Protein AF-0000000078838348 (afdb_homodimer)

Organism: Phenylobacterium zucineum (strain HLK1) (NCBI:txid450851)

Sequence (212 aa):
MREEAEVLQEVRGLSRRKLRAWVQAGWVLPARGEQGAMYSDIDIARVHLIHHLQADLNIGTEALPVVLSLVDQVYGLRRELRRLARAVEAQPDRVKQAILRANDQGMREEAEVLQEVRGLSRRKLRAWVQAGWVLPARGEQGAMYSDIDIARVHLIHHLQADLNIGTEALPVVLSLVDQVYGLRRELRRLARAVEAQPDRVKQAILRANDQG

Solvent-accessible surface area (backbone atoms only — not comparable to full-atom values): 11684 Å² total; per-residue (Å²): 114,38,44,64,72,56,50,43,70,69,39,80,90,54,50,71,68,59,54,51,50,34,40,74,71,61,79,40,79,56,45,83,47,97,89,39,57,30,28,41,72,66,46,49,52,48,50,51,48,55,48,42,41,35,74,74,36,53,42,41,84,78,30,40,62,57,52,52,50,40,52,50,47,38,55,50,46,49,52,52,42,49,43,50,50,49,22,46,67,71,44,60,69,73,56,45,52,53,29,53,56,47,41,69,72,98,114,40,45,64,72,56,51,42,70,68,40,81,91,54,50,70,68,58,53,49,48,33,40,74,72,61,78,40,81,56,46,83,47,98,91,38,56,29,28,42,72,66,45,49,52,48,50,54,48,55,49,44,41,35,74,75,35,51,41,40,83,79,32,42,62,57,52,52,50,40,52,51,46,36,54,50,43,49,51,51,42,48,42,50,50,49,22,48,67,72,43,61,68,72,56,43,52,52,31,52,54,48,40,69,74,99

Radius of gyration: 22.36 Å; Cα contacts (8 Å, |Δi|>4): 206; chains: 2; bounding box: 54×68×34 Å

Nearest PDB structures (foldseek):
  4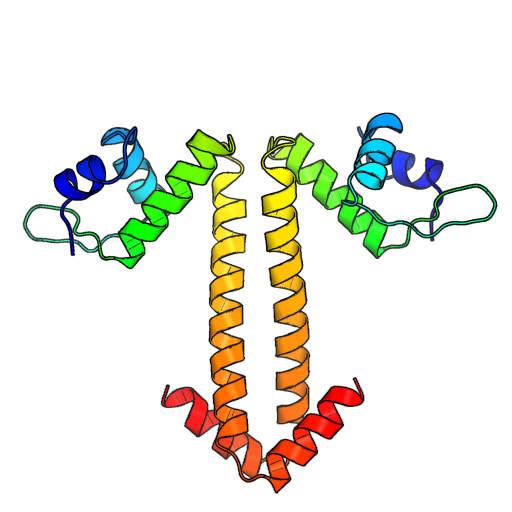r4e-assembly1_A  TM=8.976E-01  e=2.500E-02  Bacillus subtilis subsp. subtilis str. 168
  5d90-assembly2_C  TM=6.054E-01  e=4.535E-02  Haemophilus influenzae Rd KW20
  6jni-assembly3_E  TM=6.128E-01  e=3.719E-02  Pseudomonas putida
  6jni-assembly4_H  TM=6.125E-01  e=6.747E-02  Pseudomonas putida
  3gp4-assembly1_A  TM=5.349E-01  e=9.394E-02  Listeria monocytogenes serotype 4b str. F2365

Foldseek 3Di:
DDDPVVLPVVADPDDSVNVVVCCVVVQAPFDADPVGGHADPVSSVSVNVLCCCCVVVVDDPVCSVVVSVVVVVVVVVVVVVVVVVVVLVPDPPVSVVVVVVVVVVD/DDDPVVLPVVADPDDSVNVVVCCVVVQAPFDADPVGGHADPVSSVSVNVLCCCCVVVVDDPVCSVVVSVVVVVVVVVVVVVVVVVVVLVPDPPVSVVVVVVVVVVD

Structure (mmCIF, N/CA/C/O backbone):
data_AF-0000000078838348-model_v1
#
loop_
_entity.id
_entity.type
_entity.pdbx_description
1 polymer 'MerR family transcriptional regulator'
#
loop_
_atom_site.group_PDB
_atom_site.id
_atom_site.type_symbol
_atom_site.label_atom_id
_atom_site.label_alt_id
_atom_site.label_comp_id
_atom_site.label_asym_id
_atom_site.label_entity_id
_atom_site.label_seq_id
_atom_site.pdbx_PDB_ins_code
_atom_site.Cartn_x
_atom_site.Cartn_y
_atom_sit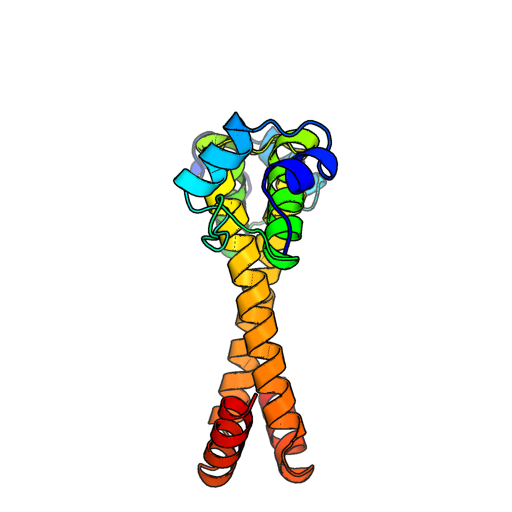e.Cartn_z
_atom_site.occupancy
_atom_site.B_iso_or_equiv
_atom_site.auth_seq_id
_atom_site.auth_comp_id
_atom_site.auth_asym_id
_atom_site.auth_atom_id
_atom_site.pdbx_PDB_model_num
ATOM 1 N N . MET A 1 1 ? -1.05 23.375 14.055 1 92.25 1 MET A N 1
ATOM 2 C CA . MET A 1 1 ? -0.087 23.531 12.969 1 92.25 1 MET A CA 1
ATOM 3 C C . MET A 1 1 ? 1.263 24 13.5 1 92.25 1 MET A C 1
ATOM 5 O O . MET A 1 1 ? 1.329 24.656 14.539 1 92.25 1 MET A O 1
ATOM 9 N N . ARG A 1 2 ? 2.352 23.562 12.906 1 94.31 2 ARG A N 1
ATOM 10 C CA . ARG A 1 2 ? 3.725 23.875 13.281 1 94.31 2 ARG A CA 1
ATOM 11 C C . ARG A 1 2 ? 4.469 24.562 12.141 1 94.31 2 ARG A C 1
ATOM 13 O O . ARG A 1 2 ? 4.18 24.328 10.969 1 94.31 2 ARG A O 1
ATOM 20 N N . GLU A 1 3 ? 5.414 25.469 12.531 1 95.06 3 GLU A N 1
ATOM 21 C CA . GLU A 1 3 ? 6.285 26.078 11.539 1 95.06 3 GLU A CA 1
ATOM 22 C C . GLU A 1 3 ? 7.457 25.172 11.18 1 95.06 3 GLU A C 1
ATOM 24 O O . GLU A 1 3 ? 7.711 24.188 11.875 1 95.06 3 GLU A O 1
ATOM 29 N N . GLU A 1 4 ? 8.141 25.594 10.086 1 95.06 4 GLU A N 1
ATOM 30 C CA . GLU A 1 4 ? 9.242 24.797 9.555 1 95.06 4 GLU A CA 1
ATOM 31 C C . GLU A 1 4 ? 10.281 24.516 10.641 1 95.06 4 GLU A C 1
ATOM 33 O O . GLU A 1 4 ? 10.742 23.375 10.773 1 95.06 4 GLU A O 1
ATOM 38 N N . ALA A 1 5 ? 10.688 25.531 11.477 1 94.44 5 ALA A N 1
ATOM 39 C CA . ALA A 1 5 ? 11.695 25.375 12.516 1 94.44 5 ALA A CA 1
ATOM 40 C C . ALA A 1 5 ? 11.25 24.359 13.57 1 94.44 5 ALA A C 1
ATOM 42 O O . ALA A 1 5 ? 12.062 23.594 14.078 1 94.44 5 ALA A O 1
ATOM 43 N N . GLU A 1 6 ? 10.039 24.359 13.875 1 95.31 6 GLU A N 1
ATOM 44 C CA . GLU A 1 6 ? 9.484 23.438 14.867 1 95.31 6 GLU A CA 1
ATOM 45 C C . GLU A 1 6 ? 9.5 22 14.359 1 95.31 6 GLU A C 1
ATOM 47 O O . GLU A 1 6 ? 9.789 21.062 15.117 1 95.31 6 GLU A O 1
ATOM 52 N N . VAL A 1 7 ? 9.18 21.812 13.062 1 96.19 7 VAL A N 1
ATOM 53 C CA . VAL A 1 7 ? 9.188 20.484 12.438 1 96.19 7 VAL A CA 1
ATOM 54 C C . VAL A 1 7 ? 10.594 19.906 12.5 1 96.19 7 VAL A C 1
ATOM 56 O O . VAL A 1 7 ? 10.773 18.734 12.867 1 96.19 7 VAL A O 1
ATOM 59 N N . LEU A 1 8 ? 11.617 20.734 12.188 1 96.19 8 LEU A N 1
ATOM 60 C CA . LEU A 1 8 ? 13.008 20.281 12.164 1 96.19 8 LEU A CA 1
ATOM 61 C C . LEU A 1 8 ? 13.477 19.891 13.562 1 96.19 8 LEU A C 1
ATOM 63 O O . LEU A 1 8 ? 14.312 19 13.711 1 96.19 8 LEU A O 1
ATOM 67 N N . GLN A 1 9 ? 12.93 20.578 14.609 1 95.31 9 GLN A N 1
ATOM 68 C CA . GLN A 1 9 ? 13.281 20.25 15.992 1 95.31 9 GLN A CA 1
ATOM 69 C C . GLN A 1 9 ? 12.695 18.906 16.406 1 95.31 9 GLN A C 1
ATOM 71 O O . GLN A 1 9 ? 13.289 18.203 17.219 1 95.31 9 GLN A O 1
ATOM 76 N N . GLU A 1 10 ? 11.648 18.578 15.789 1 94.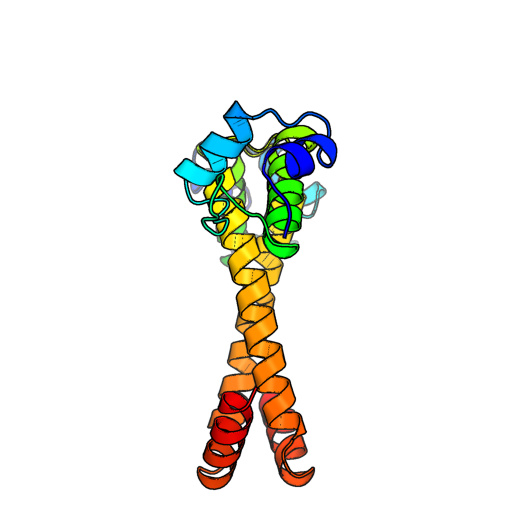81 10 GLU A N 1
ATOM 77 C CA . GLU A 1 10 ? 10.938 17.344 16.156 1 94.81 10 GLU A CA 1
ATOM 78 C C . GLU A 1 10 ? 11.531 16.141 15.453 1 94.81 10 GLU A C 1
ATOM 80 O O . GLU A 1 10 ? 11.523 15.031 16 1 94.81 10 GLU A O 1
ATOM 85 N N . VAL A 1 11 ? 11.977 16.297 14.234 1 94.94 11 VAL A N 1
ATOM 86 C CA . VAL A 1 11 ? 12.508 15.195 13.438 1 94.94 11 VAL A CA 1
ATOM 87 C C . VAL A 1 11 ? 14.031 15.258 13.406 1 94.94 11 VAL A C 1
ATOM 89 O O . VAL A 1 11 ? 14.609 15.969 12.578 1 94.94 11 VAL A O 1
ATOM 92 N N . ARG A 1 12 ? 14.578 14.492 14.227 1 92.06 12 ARG A N 1
ATOM 93 C CA . ARG A 1 12 ? 16.031 14.523 14.367 1 92.06 12 ARG A CA 1
ATOM 94 C C . ARG A 1 12 ? 16.703 14.016 13.094 1 92.06 12 ARG A C 1
ATOM 96 O O . ARG A 1 12 ? 16.328 12.977 12.562 1 92.06 12 ARG A O 1
ATOM 103 N N . GLY A 1 13 ? 17.688 14.836 12.648 1 94.44 13 GLY A N 1
ATOM 104 C CA . GLY A 1 13 ? 18.453 14.414 11.492 1 94.44 13 GLY A CA 1
ATOM 105 C C . GLY A 1 13 ? 17.891 14.938 10.18 1 94.44 13 GLY A C 1
ATOM 106 O O . GLY A 1 13 ? 18.484 14.734 9.117 1 94.44 13 GLY A O 1
ATOM 107 N N . LEU A 1 14 ? 16.828 15.578 10.273 1 96.56 14 LEU A N 1
ATOM 108 C CA . LEU A 1 14 ? 16.234 16.172 9.078 1 96.56 14 LEU A CA 1
ATOM 109 C C . LEU A 1 14 ? 16.75 17.594 8.859 1 96.56 14 LEU A C 1
ATOM 111 O O . LEU A 1 14 ? 16.719 18.406 9.773 1 96.56 14 LEU A O 1
ATOM 115 N N . SER A 1 15 ? 17.188 17.891 7.637 1 96.75 15 SER A N 1
ATOM 116 C CA . SER A 1 15 ? 17.672 19.219 7.316 1 96.75 15 SER A CA 1
ATOM 117 C C . SER A 1 15 ? 16.578 20.062 6.668 1 96.75 15 SER A C 1
ATOM 119 O O . SER A 1 15 ? 15.641 19.516 6.07 1 96.75 15 SER A O 1
ATOM 121 N N . ARG A 1 16 ? 16.734 21.328 6.754 1 96.75 16 ARG A N 1
ATOM 122 C CA . ARG A 1 16 ? 15.828 22.266 6.094 1 96.75 16 ARG A CA 1
ATOM 123 C C . ARG A 1 16 ? 15.805 22.031 4.586 1 96.75 16 ARG A C 1
ATOM 125 O O . ARG A 1 16 ? 14.742 22.047 3.967 1 96.75 16 ARG A O 1
ATOM 132 N N . ARG A 1 17 ? 16.953 21.844 4.043 1 97.19 17 ARG A N 1
ATOM 133 C CA . ARG A 1 17 ? 17.078 21.625 2.607 1 97.19 17 ARG A CA 1
ATOM 134 C C . ARG A 1 17 ? 16.266 20.406 2.18 1 97.19 17 ARG A C 1
ATOM 136 O O . ARG A 1 17 ? 15.539 20.453 1.188 1 97.19 17 ARG A O 1
ATOM 143 N N . LYS A 1 18 ? 16.406 19.359 2.898 1 96.62 18 LYS A N 1
ATOM 144 C CA . LYS A 1 18 ? 15.688 18.125 2.586 1 96.62 18 LYS A CA 1
ATOM 145 C C . LYS A 1 18 ? 14.18 18.312 2.711 1 96.62 18 LYS A C 1
ATOM 147 O O . LYS A 1 18 ? 13.422 17.859 1.853 1 96.62 18 LYS A O 1
ATOM 152 N N . LEU A 1 19 ? 13.742 18.969 3.783 1 97.31 19 LEU A N 1
ATOM 153 C CA . LEU A 1 19 ? 12.32 19.234 3.98 1 97.31 19 LEU A CA 1
ATOM 154 C C . LEU A 1 19 ? 11.758 20.047 2.822 1 97.31 19 LEU A C 1
ATOM 156 O O . LEU A 1 19 ? 10.695 19.719 2.287 1 97.31 19 LEU A O 1
ATOM 160 N N . ARG A 1 20 ? 12.461 21.047 2.412 1 96.62 20 ARG A N 1
ATOM 161 C CA . A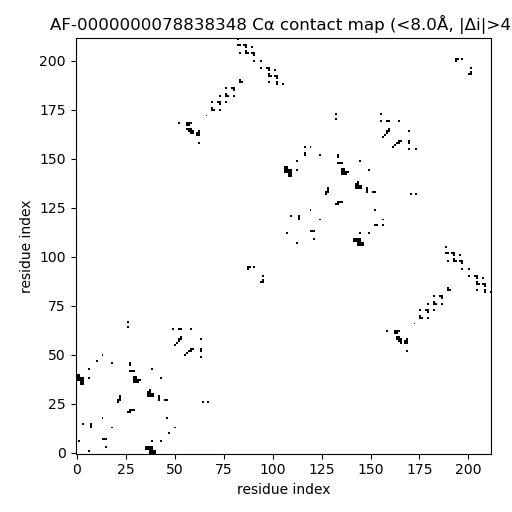RG A 1 20 ? 12.008 21.891 1.318 1 96.62 20 ARG A CA 1
ATOM 162 C C . ARG A 1 20 ? 11.969 21.125 0.002 1 96.62 20 ARG A C 1
ATOM 164 O O . ARG A 1 20 ? 11.086 21.344 -0.829 1 96.62 20 ARG A O 1
ATOM 171 N N . ALA A 1 21 ? 12.898 20.25 -0.189 1 96.62 21 ALA A N 1
ATOM 172 C CA . ALA A 1 21 ? 12.891 19.406 -1.38 1 96.62 21 ALA A CA 1
ATOM 173 C C . ALA A 1 21 ? 11.648 18.531 -1.42 1 96.62 21 ALA A C 1
ATOM 175 O O . ALA A 1 21 ? 11.078 18.297 -2.488 1 96.62 21 ALA A O 1
ATOM 176 N N . TRP A 1 22 ? 11.289 18 -0.222 1 97.31 22 TRP A N 1
ATOM 177 C CA . TRP A 1 22 ? 10.102 17.172 -0.135 1 97.31 22 TRP A CA 1
ATOM 178 C C . TRP A 1 22 ? 8.852 17.969 -0.497 1 97.31 22 TRP A C 1
ATOM 180 O O . TRP A 1 22 ? 7.949 17.453 -1.162 1 97.31 22 TRP A O 1
ATOM 190 N N . VAL A 1 23 ? 8.812 19.188 -0.082 1 96.81 23 VAL A N 1
ATOM 191 C CA . VAL A 1 23 ? 7.691 20.062 -0.377 1 96.81 23 VAL A CA 1
ATOM 192 C C . VAL A 1 23 ? 7.664 20.391 -1.87 1 96.81 23 VAL A C 1
ATOM 194 O O . VAL A 1 23 ? 6.609 20.312 -2.508 1 96.81 23 VAL A O 1
ATOM 197 N N . GLN A 1 24 ? 8.836 20.688 -2.414 1 96.12 24 GLN A N 1
ATOM 198 C CA . GLN A 1 24 ? 8.93 21 -3.836 1 96.12 24 GLN A CA 1
ATOM 199 C C . GLN A 1 24 ? 8.516 19.797 -4.691 1 96.12 24 GLN A C 1
ATOM 201 O O . GLN A 1 24 ? 7.879 19.969 -5.734 1 96.12 24 GLN A O 1
ATOM 206 N N . ALA A 1 25 ? 8.828 18.594 -4.246 1 95.69 25 ALA A N 1
ATOM 207 C CA . ALA A 1 25 ? 8.508 17.359 -4.973 1 95.69 25 ALA A CA 1
ATOM 208 C C . ALA A 1 25 ? 7.039 16.984 -4.801 1 95.69 25 ALA A C 1
ATOM 210 O O . ALA A 1 25 ? 6.543 16.078 -5.469 1 95.69 25 ALA A O 1
ATOM 211 N N . GLY A 1 26 ? 6.371 17.594 -3.871 1 96.5 26 GLY A N 1
ATOM 212 C CA . GLY A 1 26 ? 4.969 17.312 -3.627 1 96.5 26 GLY A CA 1
ATOM 213 C C . GLY A 1 26 ? 4.754 16.141 -2.689 1 96.5 26 GLY A C 1
ATOM 214 O O . GLY A 1 26 ? 3.65 15.594 -2.615 1 96.5 26 GLY A O 1
ATOM 215 N N . TRP A 1 27 ? 5.793 15.672 -1.966 1 96.75 27 TRP A N 1
ATOM 216 C CA . TRP A 1 27 ? 5.68 14.562 -1.027 1 96.75 27 TRP A CA 1
ATOM 217 C C . TRP A 1 27 ? 5.066 15.023 0.291 1 96.75 27 TRP A C 1
ATOM 219 O O . TRP A 1 27 ? 4.445 14.227 1.003 1 96.75 27 TRP A O 1
ATOM 229 N N . VAL A 1 28 ? 5.262 16.297 0.647 1 97.25 28 VAL A N 1
ATOM 230 C CA . VAL A 1 28 ? 4.645 17 1.768 1 97.25 28 VAL A CA 1
ATOM 231 C C . VAL A 1 28 ? 3.973 18.266 1.269 1 97.25 28 VAL A C 1
ATOM 233 O O . VAL A 1 28 ? 4.547 19.016 0.466 1 97.25 28 VAL A O 1
ATOM 236 N N . LEU A 1 29 ? 2.742 18.453 1.687 1 96.69 29 LEU A N 1
ATOM 237 C CA . LEU A 1 29 ? 1.996 19.625 1.206 1 96.69 29 LEU A CA 1
ATOM 238 C C . LEU A 1 29 ? 1.496 20.469 2.373 1 96.69 29 LEU A C 1
ATOM 240 O O . LEU A 1 29 ? 0.292 20.531 2.629 1 96.69 29 LEU A O 1
ATOM 244 N N . PRO A 1 30 ? 2.363 21.219 2.969 1 96.94 30 PRO A N 1
ATOM 245 C CA . PRO A 1 30 ? 1.933 22.062 4.086 1 96.94 30 PRO A CA 1
ATOM 246 C C . PRO A 1 30 ? 1.08 23.234 3.631 1 96.94 30 PRO A C 1
ATOM 248 O O . PRO A 1 30 ? 1.089 23.594 2.451 1 96.94 30 PRO A O 1
ATOM 251 N N . ALA A 1 31 ? 0.31 23.75 4.523 1 96.44 31 ALA A N 1
ATOM 252 C CA . ALA A 1 31 ? -0.437 24.969 4.242 1 96.44 31 ALA A CA 1
ATOM 253 C C . ALA A 1 31 ? 0.495 26.172 4.16 1 96.44 31 ALA A C 1
ATOM 255 O O . ALA A 1 31 ? 1.626 26.125 4.648 1 96.44 31 ALA A O 1
ATOM 256 N N . ARG A 1 32 ? 0.023 27.172 3.455 1 92.25 32 ARG A N 1
ATOM 257 C CA . ARG A 1 32 ? 0.799 28.406 3.383 1 92.25 32 ARG A CA 1
ATOM 258 C C . ARG A 1 32 ? 0.349 29.406 4.449 1 92.25 32 ARG A C 1
ATOM 260 O O . ARG A 1 32 ? -0.835 29.734 4.535 1 92.25 32 ARG A O 1
ATOM 267 N N . GLY A 1 33 ? 1.279 29.703 5.312 1 89.12 33 GLY A N 1
ATOM 268 C CA . GLY A 1 33 ? 1.001 30.734 6.301 1 89.12 33 GLY A CA 1
ATOM 269 C C . GLY A 1 33 ? 1.684 32.062 5.996 1 89.12 33 GLY A C 1
ATOM 270 O O . GLY A 1 33 ? 2.34 32.188 4.961 1 89.12 33 GLY A O 1
ATOM 271 N N . GLU A 1 34 ? 1.495 33.062 6.914 1 88.31 34 GLU A N 1
ATOM 272 C CA . GLU A 1 34 ? 2.027 34.406 6.758 1 88.31 34 GLU A CA 1
ATOM 273 C C . GLU A 1 34 ? 3.551 34.375 6.676 1 88.31 34 GLU A C 1
ATOM 275 O O . GLU A 1 34 ? 4.141 35.125 5.887 1 88.31 34 GLU A O 1
ATOM 280 N N . GLN A 1 35 ? 4.129 33.562 7.434 1 87.81 35 GLN A N 1
ATOM 281 C CA . GLN A 1 35 ? 5.582 33.562 7.559 1 87.81 35 GLN A CA 1
ATOM 282 C C . GLN A 1 35 ? 6.211 32.375 6.863 1 87.81 35 GLN A C 1
ATOM 284 O O . GLN A 1 35 ? 7.418 32.156 6.969 1 87.81 35 GLN A O 1
ATOM 289 N N . GLY A 1 36 ? 5.398 31.609 6.266 1 91.06 36 GLY A N 1
ATOM 290 C CA . GLY A 1 36 ? 5.945 30.438 5.582 1 91.06 36 GLY A CA 1
ATOM 291 C C . GLY A 1 36 ? 5.055 29.219 5.691 1 91.06 36 GLY A C 1
ATOM 292 O O . GLY A 1 36 ? 3.887 29.328 6.066 1 91.06 36 GLY A O 1
ATOM 293 N N . ALA A 1 37 ? 5.664 28.125 5.391 1 94.12 37 ALA A N 1
ATOM 294 C CA . ALA A 1 37 ? 4.906 26.875 5.379 1 94.12 37 ALA A CA 1
ATOM 295 C C . ALA A 1 37 ? 4.43 26.5 6.781 1 94.12 37 ALA A C 1
ATOM 297 O O . ALA A 1 37 ? 5.18 26.641 7.75 1 94.12 37 ALA A O 1
ATOM 298 N N . MET A 1 38 ? 3.201 26.125 6.914 1 96.75 38 MET A N 1
ATOM 299 C CA . MET A 1 38 ? 2.586 25.656 8.156 1 96.75 38 MET A CA 1
ATOM 300 C C . MET A 1 38 ? 2.178 24.203 8.039 1 96.75 38 MET A C 1
ATOM 302 O O . MET A 1 38 ? 1.401 23.828 7.152 1 96.75 38 MET A O 1
ATOM 306 N N . TYR A 1 39 ? 2.67 23.406 9 1 97.56 39 TYR A N 1
ATOM 307 C CA . TYR A 1 39 ? 2.498 21.953 8.938 1 97.56 39 TYR A CA 1
ATOM 308 C C . TYR A 1 39 ? 1.461 21.484 9.945 1 97.56 39 TYR A C 1
ATOM 310 O O . TYR A 1 39 ? 1.578 21.766 11.141 1 97.56 39 TYR A O 1
ATOM 318 N N . SER A 1 40 ? 0.496 20.75 9.422 1 97.06 40 SER A N 1
ATOM 319 C CA . SER A 1 40 ? -0.485 20.109 10.297 1 97.06 40 SER A CA 1
ATOM 320 C C . SER A 1 40 ? 0.091 18.859 10.953 1 97.06 40 SER A C 1
ATOM 322 O O . SER A 1 40 ? 1.212 18.453 10.641 1 97.06 40 SER A O 1
ATOM 324 N N . ASP A 1 41 ? -0.671 18.25 11.859 1 96.06 41 ASP A N 1
ATOM 325 C CA . ASP A 1 41 ? -0.247 17 12.477 1 96.06 41 ASP A CA 1
ATOM 326 C C . ASP A 1 41 ? -0.054 15.898 11.43 1 96.06 41 ASP A C 1
ATOM 328 O O . ASP A 1 41 ? 0.866 15.086 11.539 1 96.06 41 ASP A O 1
ATOM 332 N N . ILE A 1 42 ? -0.867 15.898 10.445 1 95.56 42 ILE A N 1
ATOM 333 C CA . ILE A 1 42 ? -0.782 14.922 9.367 1 95.56 42 ILE A CA 1
ATOM 334 C C . ILE A 1 42 ? 0.489 15.156 8.555 1 95.56 42 ILE A C 1
ATOM 336 O O . ILE A 1 42 ? 1.161 14.203 8.156 1 95.56 42 ILE A O 1
ATOM 340 N N . ASP A 1 43 ? 0.768 16.422 8.281 1 96.75 43 ASP A N 1
ATOM 341 C CA . ASP A 1 43 ? 2.004 16.734 7.574 1 96.75 43 ASP A CA 1
ATOM 342 C C . ASP A 1 43 ? 3.225 16.25 8.352 1 96.75 43 ASP A C 1
ATOM 344 O O . ASP A 1 43 ? 4.156 15.695 7.758 1 96.75 43 ASP A O 1
ATOM 348 N N . ILE A 1 44 ? 3.162 16.438 9.656 1 96.38 44 ILE A N 1
ATOM 349 C CA . ILE A 1 44 ? 4.293 16.047 10.5 1 96.38 44 ILE A CA 1
ATOM 350 C C . ILE A 1 44 ? 4.453 14.531 10.477 1 96.38 44 ILE A C 1
ATOM 352 O O . ILE A 1 44 ? 5.574 14.023 10.383 1 96.38 44 ILE A O 1
ATOM 356 N N . ALA A 1 45 ? 3.391 13.82 10.578 1 96.56 45 ALA A N 1
ATOM 357 C CA . ALA A 1 45 ? 3.432 12.359 10.484 1 96.56 45 ALA A CA 1
ATOM 358 C C . ALA A 1 45 ? 4.027 11.914 9.148 1 96.56 45 ALA A C 1
ATOM 360 O O . ALA A 1 45 ? 4.82 10.977 9.102 1 96.56 45 ALA A O 1
ATOM 361 N N . ARG A 1 46 ? 3.613 12.578 8.133 1 97.75 46 ARG A N 1
ATOM 362 C CA . ARG A 1 46 ? 4.141 12.273 6.809 1 97.75 46 ARG A CA 1
ATOM 363 C C . ARG A 1 46 ? 5.641 12.539 6.738 1 97.75 46 ARG A C 1
ATOM 365 O O . ARG A 1 46 ? 6.387 11.75 6.156 1 97.75 46 ARG A O 1
ATOM 372 N N . VAL A 1 47 ? 6.059 13.625 7.273 1 97.81 47 VAL A N 1
ATOM 373 C CA . VAL A 1 47 ? 7.477 13.961 7.328 1 97.81 47 VAL A CA 1
ATOM 374 C C . VAL A 1 47 ? 8.25 12.867 8.062 1 97.81 47 VAL A C 1
ATOM 376 O O . VAL A 1 47 ? 9.289 12.406 7.59 1 97.81 47 VAL A O 1
ATOM 379 N N . HIS A 1 48 ? 7.715 12.438 9.203 1 97.06 48 HIS A N 1
ATOM 380 C CA . HIS A 1 48 ? 8.344 11.359 9.953 1 97.06 48 HIS A CA 1
ATOM 381 C C . HIS A 1 48 ? 8.445 10.094 9.109 1 97.06 48 HIS A C 1
ATOM 383 O O . HIS A 1 48 ? 9.477 9.422 9.117 1 97.06 48 HIS A O 1
ATOM 389 N N . LEU A 1 49 ? 7.434 9.828 8.406 1 96.81 49 LEU A N 1
ATOM 390 C CA . LEU A 1 49 ? 7.387 8.633 7.574 1 96.81 49 LEU A CA 1
ATOM 391 C C . LEU A 1 49 ? 8.461 8.688 6.492 1 96.81 49 LEU A C 1
ATOM 393 O O . LEU A 1 49 ? 9.227 7.734 6.328 1 96.81 49 LEU A O 1
ATOM 397 N N . ILE A 1 50 ? 8.43 9.82 5.746 1 97.38 50 ILE A N 1
ATOM 398 C CA . ILE A 1 50 ? 9.398 9.961 4.66 1 97.38 50 ILE A CA 1
ATOM 399 C C . ILE A 1 50 ? 10.812 9.867 5.211 1 97.38 50 ILE A C 1
ATOM 401 O O . ILE A 1 50 ? 11.664 9.172 4.648 1 97.38 50 ILE A O 1
ATOM 405 N N . HIS A 1 51 ? 11.07 10.516 6.332 1 96.69 51 HIS A N 1
ATOM 406 C CA . HIS A 1 51 ? 12.383 10.484 6.973 1 96.69 51 HIS A CA 1
ATOM 407 C C . HIS A 1 51 ? 12.766 9.062 7.363 1 96.69 51 HIS A C 1
ATOM 409 O O . HIS A 1 51 ? 13.898 8.641 7.129 1 96.69 51 HIS A O 1
ATOM 415 N N . HIS A 1 52 ? 11.883 8.32 7.91 1 94.62 52 HIS A N 1
ATOM 416 C CA . HIS A 1 52 ? 12.117 6.938 8.312 1 94.62 52 HIS A CA 1
ATOM 417 C C . HIS A 1 52 ? 12.414 6.055 7.102 1 94.62 52 HIS A C 1
ATOM 419 O O . HIS A 1 52 ? 13.359 5.258 7.129 1 94.62 52 HIS A O 1
ATOM 425 N N . LEU A 1 53 ? 11.672 6.219 6.043 1 94.56 53 LEU A N 1
ATOM 426 C CA . LEU A 1 53 ? 11.859 5.43 4.828 1 94.56 53 LEU A CA 1
ATOM 427 C C . LEU A 1 53 ? 13.25 5.648 4.246 1 94.56 53 LEU A C 1
ATOM 429 O O . LEU A 1 53 ? 13.906 4.695 3.82 1 94.56 53 LEU A O 1
ATOM 433 N N . GLN A 1 54 ? 13.656 6.875 4.238 1 93.44 54 GLN A N 1
ATOM 434 C CA . GLN A 1 54 ? 14.945 7.199 3.637 1 93.44 54 GLN A CA 1
ATOM 435 C C . GLN A 1 54 ? 16.094 6.887 4.594 1 93.44 54 GLN A C 1
ATOM 437 O O . GLN A 1 54 ? 17.062 6.211 4.219 1 93.44 54 GLN A O 1
ATOM 442 N N . ALA A 1 55 ? 16 7.363 5.859 1 91.88 55 ALA A N 1
ATOM 443 C CA . ALA A 1 55 ? 17.109 7.273 6.812 1 91.88 55 ALA A CA 1
ATOM 444 C C . ALA A 1 55 ? 17.25 5.852 7.352 1 91.88 55 ALA A C 1
ATOM 446 O O . ALA A 1 55 ? 18.375 5.348 7.484 1 91.88 55 ALA A O 1
ATOM 447 N N . ASP A 1 56 ? 16.203 5.188 7.641 1 91.94 56 ASP A N 1
ATOM 448 C CA . ASP A 1 56 ? 16.25 3.902 8.328 1 91.94 56 ASP A CA 1
ATOM 449 C C . ASP A 1 56 ? 16.141 2.744 7.34 1 91.94 56 ASP A C 1
ATOM 451 O O . ASP A 1 56 ? 16.797 1.715 7.512 1 91.94 56 ASP A O 1
ATOM 455 N N . LEU A 1 57 ? 15.438 2.945 6.242 1 92.69 57 LEU A N 1
ATOM 456 C CA . LEU A 1 57 ? 15.203 1.832 5.332 1 92.69 57 LEU A CA 1
ATOM 457 C C . LEU A 1 57 ? 15.969 2.02 4.027 1 92.69 57 LEU A C 1
ATOM 459 O O . LEU A 1 57 ? 15.914 1.169 3.139 1 92.69 57 LEU A O 1
ATOM 463 N N . ASN A 1 58 ? 16.594 3.105 3.883 1 91.62 58 ASN A N 1
ATOM 464 C CA . ASN A 1 58 ? 17.453 3.395 2.748 1 91.62 58 ASN A CA 1
ATOM 465 C C . ASN A 1 58 ? 16.688 3.361 1.43 1 91.62 58 ASN A C 1
ATOM 467 O O . ASN A 1 58 ? 17.156 2.779 0.448 1 91.62 58 ASN A O 1
ATOM 471 N N . ILE A 1 59 ? 15.555 3.896 1.517 1 92.69 59 ILE A N 1
ATOM 472 C CA . ILE A 1 59 ? 14.781 4.062 0.288 1 92.69 59 ILE A CA 1
ATOM 473 C C . ILE A 1 59 ? 15.211 5.344 -0.422 1 92.69 59 ILE A C 1
ATOM 475 O O . ILE A 1 59 ? 15.133 6.434 0.149 1 92.69 59 ILE A O 1
ATOM 479 N N . GLY A 1 60 ? 15.602 5.18 -1.604 1 89.44 60 GLY A N 1
ATOM 480 C CA . GLY A 1 60 ? 16.141 6.312 -2.348 1 89.44 60 GLY A CA 1
ATOM 481 C C . GLY A 1 60 ? 15.055 7.129 -3.035 1 89.44 60 GLY A C 1
ATOM 482 O O . GLY A 1 60 ? 13.875 6.797 -2.957 1 89.44 60 GLY A O 1
ATOM 483 N N . THR A 1 61 ? 15.5 8.219 -3.689 1 88.19 61 THR A N 1
ATOM 484 C CA . THR A 1 61 ? 14.617 9.203 -4.309 1 88.19 61 THR A CA 1
ATOM 485 C C . THR A 1 61 ? 13.805 8.57 -5.438 1 88.19 61 THR A C 1
ATOM 487 O O . THR A 1 61 ? 12.656 8.953 -5.68 1 88.19 61 THR A O 1
ATOM 490 N N . GLU A 1 62 ? 14.305 7.516 -6.023 1 88.94 62 GLU A N 1
ATOM 491 C CA . GLU A 1 62 ? 13.633 6.871 -7.148 1 88.94 62 GLU A CA 1
ATOM 492 C C . GLU A 1 62 ? 12.477 5.996 -6.668 1 88.94 62 GLU A C 1
ATOM 494 O O . GLU A 1 62 ? 11.438 5.906 -7.332 1 88.94 62 GLU A O 1
ATOM 499 N N . ALA A 1 63 ? 12.68 5.398 -5.52 1 93.75 63 ALA A N 1
ATOM 500 C CA . ALA A 1 63 ? 11.703 4.449 -4.992 1 93.75 63 ALA A CA 1
ATOM 501 C C . ALA A 1 63 ? 10.664 5.152 -4.133 1 93.75 63 ALA A C 1
ATOM 503 O O . ALA A 1 63 ? 9.555 4.645 -3.951 1 93.75 63 ALA A O 1
ATOM 504 N N . LEU A 1 64 ? 11.016 6.312 -3.656 1 94.75 64 LEU A N 1
ATOM 505 C CA . LEU A 1 64 ? 10.211 6.973 -2.633 1 94.75 64 LEU A CA 1
ATOM 506 C C . LEU A 1 64 ? 8.82 7.301 -3.162 1 94.75 64 LEU A C 1
ATOM 508 O O . LEU A 1 64 ? 7.816 7.02 -2.504 1 94.75 64 LEU A O 1
ATOM 512 N N . PRO A 1 65 ? 8.672 7.824 -4.391 1 94.94 65 PRO A N 1
ATOM 513 C CA . PRO A 1 65 ? 7.328 8.117 -4.895 1 94.94 65 PRO A CA 1
ATOM 514 C C . PRO A 1 65 ? 6.449 6.871 -4.98 1 94.94 65 PRO A C 1
ATOM 516 O O . PRO A 1 65 ? 5.246 6.941 -4.715 1 94.94 65 PRO A O 1
ATOM 519 N N . VAL A 1 66 ? 7.047 5.797 -5.289 1 95.38 66 VAL A N 1
ATOM 520 C CA . VAL A 1 66 ? 6.312 4.543 -5.41 1 95.38 66 VAL A CA 1
ATOM 521 C C . VAL A 1 66 ? 5.816 4.098 -4.039 1 95.38 66 VAL A C 1
ATOM 523 O O . VAL A 1 66 ? 4.641 3.756 -3.877 1 95.38 66 VAL A O 1
ATOM 526 N N . VAL A 1 67 ? 6.664 4.141 -3.084 1 96.69 67 VAL A N 1
ATOM 527 C CA . VAL A 1 67 ? 6.316 3.709 -1.733 1 96.69 67 VAL A CA 1
ATOM 528 C C . VAL A 1 67 ? 5.258 4.645 -1.152 1 96.69 67 VAL A C 1
ATOM 530 O O . VAL A 1 67 ? 4.262 4.188 -0.581 1 96.69 67 VAL A O 1
ATOM 533 N N . LEU A 1 68 ? 5.426 5.918 -1.33 1 97.19 68 LEU A N 1
ATOM 534 C CA . LEU A 1 68 ? 4.453 6.883 -0.829 1 97.19 68 LEU A CA 1
ATOM 535 C C . LEU A 1 68 ? 3.096 6.68 -1.491 1 97.19 68 LEU A C 1
ATOM 537 O O . LEU A 1 68 ? 2.057 6.82 -0.842 1 97.19 68 LEU A O 1
ATOM 541 N N . SER A 1 69 ? 3.092 6.367 -2.791 1 97.5 69 SER A N 1
ATOM 542 C CA . SER A 1 69 ? 1.843 6.094 -3.496 1 97.5 69 SER A CA 1
ATOM 543 C C . SER A 1 69 ? 1.13 4.883 -2.904 1 97.5 69 SER A C 1
ATOM 545 O O . SER A 1 69 ? -0.095 4.883 -2.77 1 97.5 69 SER A O 1
ATOM 547 N N . LEU A 1 70 ? 1.9 3.83 -2.557 1 97.69 70 LEU A N 1
ATOM 548 C CA . LEU A 1 70 ? 1.324 2.65 -1.923 1 97.69 70 LEU A CA 1
ATOM 549 C C . LEU A 1 70 ? 0.723 3.002 -0.565 1 97.69 70 LEU A C 1
ATOM 551 O O . LEU A 1 70 ? -0.39 2.576 -0.246 1 97.69 70 LEU A O 1
ATOM 555 N N . VAL A 1 71 ? 1.452 3.752 0.194 1 97.81 71 VAL A N 1
ATOM 556 C CA . VAL A 1 71 ? 0.969 4.184 1.502 1 97.81 71 VAL A CA 1
ATOM 557 C C . VAL A 1 71 ? -0.343 4.945 1.344 1 97.81 71 VAL A C 1
ATOM 559 O O . VAL A 1 71 ? -1.315 4.676 2.053 1 97.81 71 VAL A O 1
ATOM 562 N N . ASP A 1 72 ? -0.399 5.879 0.415 1 97.88 72 ASP A N 1
ATOM 563 C CA . ASP A 1 72 ? -1.599 6.676 0.177 1 97.88 72 ASP A CA 1
ATOM 564 C C . ASP A 1 72 ? -2.764 5.793 -0.265 1 97.88 72 ASP A C 1
ATOM 566 O O . ASP A 1 72 ? -3.906 6.02 0.14 1 97.88 72 ASP A O 1
ATOM 570 N N . GLN A 1 73 ? -2.465 4.84 -1.111 1 98.25 73 GLN A N 1
ATOM 571 C CA . GLN A 1 73 ? -3.512 3.922 -1.552 1 98.25 73 GLN A CA 1
ATOM 572 C C . GLN A 1 73 ? -4.082 3.133 -0.377 1 98.25 73 GLN A C 1
ATOM 574 O O . GLN A 1 73 ? -5.297 2.969 -0.263 1 98.25 73 GLN A O 1
ATOM 579 N N . VAL A 1 74 ? -3.234 2.639 0.488 1 98.31 74 VAL A N 1
ATOM 580 C CA . VAL A 1 74 ? -3.682 1.891 1.657 1 98.31 74 VAL A CA 1
ATOM 581 C C . VAL A 1 74 ? -4.609 2.76 2.504 1 98.31 74 VAL A C 1
ATOM 583 O O . VAL A 1 74 ? -5.715 2.342 2.854 1 98.31 74 VAL A O 1
ATOM 586 N N . TYR A 1 75 ? -4.188 3.936 2.814 1 97.25 75 TYR A N 1
ATOM 587 C CA . TYR A 1 75 ? -4.996 4.824 3.645 1 97.25 75 TYR A CA 1
ATOM 588 C C . TYR A 1 75 ? -6.312 5.164 2.957 1 97.25 75 TYR A C 1
ATOM 590 O O . TYR A 1 75 ? -7.367 5.188 3.598 1 97.25 75 TYR A O 1
ATOM 598 N N . GLY A 1 76 ? -6.258 5.457 1.647 1 97.38 76 GLY A N 1
ATOM 599 C CA . GLY A 1 76 ? -7.473 5.754 0.902 1 97.38 76 GLY A CA 1
ATOM 600 C C . GLY A 1 76 ? -8.461 4.602 0.882 1 97.38 76 GLY A C 1
ATOM 601 O O . GLY A 1 76 ? -9.656 4.801 1.104 1 97.38 76 GLY A O 1
ATOM 602 N N . LEU A 1 77 ? -7.953 3.438 0.63 1 97.56 77 LEU A N 1
ATOM 603 C CA . LEU A 1 77 ? -8.812 2.258 0.58 1 97.56 77 LEU A CA 1
ATOM 604 C C . LEU A 1 77 ? -9.406 1.956 1.953 1 97.56 77 LEU A C 1
ATOM 606 O O . LEU A 1 77 ? -10.57 1.562 2.059 1 97.56 77 LEU A O 1
ATOM 610 N N . ARG A 1 78 ? -8.617 2.115 2.975 1 97.38 78 ARG A N 1
ATOM 611 C CA . ARG A 1 78 ? -9.125 1.911 4.328 1 97.38 78 ARG A CA 1
ATOM 612 C C . ARG A 1 78 ? -10.25 2.891 4.645 1 97.38 78 ARG A C 1
ATOM 614 O O . ARG A 1 78 ? -11.242 2.518 5.262 1 97.38 78 ARG A O 1
ATOM 621 N N . ARG A 1 79 ? -10.008 4.117 4.316 1 96 79 ARG A N 1
ATOM 622 C CA . ARG A 1 79 ? -11.039 5.125 4.531 1 96 79 ARG A CA 1
ATOM 623 C C . ARG A 1 79 ? -12.32 4.766 3.787 1 96 79 ARG A C 1
ATOM 625 O O . ARG A 1 79 ? -13.422 4.852 4.348 1 96 79 ARG A O 1
ATOM 632 N N . GLU A 1 80 ? -12.109 4.391 2.527 1 94.81 80 GLU A N 1
ATOM 633 C CA . GLU A 1 80 ? -13.258 4.016 1.71 1 94.81 80 GLU A CA 1
ATOM 634 C C . GLU A 1 80 ? -13.977 2.797 2.285 1 94.81 80 GLU A C 1
ATOM 636 O O . GLU A 1 80 ? -15.203 2.762 2.342 1 94.81 80 GLU A O 1
ATOM 641 N N . LEU A 1 81 ? -13.312 1.812 2.715 1 95.06 81 LEU A N 1
ATOM 642 C CA . LEU A 1 81 ? -13.875 0.596 3.289 1 95.06 81 LEU A CA 1
ATOM 643 C C . LEU A 1 81 ? -14.641 0.903 4.574 1 95.06 81 LEU A C 1
ATOM 645 O O . LEU A 1 81 ? -15.742 0.389 4.785 1 95.06 81 LEU A O 1
ATOM 649 N N . ARG A 1 82 ? -14.008 1.717 5.371 1 94.19 82 ARG A N 1
ATOM 650 C CA . ARG A 1 82 ? -14.656 2.107 6.617 1 94.19 82 ARG A CA 1
ATOM 651 C C . ARG A 1 82 ? -15.961 2.844 6.344 1 94.19 82 ARG A C 1
ATOM 653 O O . ARG A 1 82 ? -16.969 2.605 7.016 1 94.19 82 ARG A O 1
ATOM 660 N N . ARG A 1 83 ? -15.836 3.719 5.395 1 92.31 83 ARG A N 1
ATOM 661 C CA . ARG A 1 83 ? -17.031 4.465 5.016 1 92.31 83 ARG A CA 1
ATOM 662 C C . ARG A 1 83 ? -18.141 3.525 4.559 1 92.31 83 ARG A C 1
ATOM 664 O O . ARG A 1 83 ? -19.281 3.639 5.016 1 92.31 83 ARG A O 1
ATOM 671 N N . LEU A 1 84 ? -17.844 2.619 3.732 1 89.56 84 LEU A N 1
ATOM 672 C CA . LEU A 1 84 ? -18.828 1.675 3.205 1 89.56 84 LEU A CA 1
ATOM 673 C C . LEU A 1 84 ? -19.359 0.761 4.309 1 89.56 84 LEU A C 1
ATOM 675 O O . LEU A 1 84 ? -20.547 0.486 4.375 1 89.56 84 LEU A O 1
ATOM 679 N N . ALA A 1 85 ? -18.453 0.289 5.074 1 90.44 85 ALA A N 1
ATOM 680 C CA . ALA A 1 85 ? -18.844 -0.583 6.18 1 90.44 85 ALA A CA 1
ATOM 681 C C . ALA A 1 85 ? -19.781 0.13 7.137 1 90.44 85 ALA A C 1
ATOM 683 O O . ALA A 1 85 ? -20.766 -0.456 7.598 1 90.44 85 ALA A O 1
ATOM 684 N N . ARG A 1 86 ? -19.5 1.366 7.414 1 90.81 86 ARG A N 1
ATOM 685 C CA . ARG A 1 86 ? -20.359 2.156 8.297 1 90.81 86 ARG A CA 1
ATOM 686 C C . ARG A 1 86 ? -21.734 2.361 7.688 1 90.81 86 ARG A C 1
ATOM 688 O O . ARG A 1 86 ? -22.75 2.322 8.391 1 90.81 86 ARG A O 1
ATOM 695 N N . ALA A 1 87 ? -21.672 2.646 6.406 1 88 87 ALA A N 1
ATOM 696 C CA . ALA A 1 87 ? -22.938 2.82 5.703 1 88 87 ALA A CA 1
ATOM 697 C C . ALA A 1 87 ? -23.797 1.556 5.785 1 88 87 ALA A C 1
ATOM 699 O O . ALA A 1 87 ? -25.016 1.629 5.965 1 88 87 ALA A O 1
ATOM 700 N N . VAL A 1 88 ? -23.234 0.402 5.688 1 87.56 88 VAL A N 1
ATOM 701 C CA . VAL A 1 88 ? -23.906 -0.885 5.781 1 87.56 88 VAL A CA 1
ATOM 702 C C . VAL A 1 88 ? -24.422 -1.097 7.207 1 87.56 88 VAL A C 1
ATOM 704 O O . VAL A 1 88 ? -25.547 -1.538 7.406 1 87.56 88 VAL A O 1
ATOM 707 N N . GLU A 1 89 ? -23.562 -0.754 8.141 1 88.94 89 GLU A N 1
ATOM 708 C CA . GLU A 1 89 ? -23.891 -0.941 9.547 1 88.94 89 GLU A CA 1
ATOM 709 C C . GLU A 1 89 ? -25.078 -0.069 9.945 1 88.94 89 GLU A C 1
ATOM 711 O O . GLU A 1 89 ? -25.812 -0.397 10.883 1 88.94 89 GLU A O 1
ATOM 716 N N . ALA A 1 90 ? -25.234 0.999 9.219 1 88.19 90 ALA A N 1
ATOM 717 C CA . ALA A 1 90 ? -26.312 1.937 9.516 1 88.19 90 ALA A CA 1
ATOM 718 C C . ALA A 1 90 ? -27.656 1.426 8.977 1 88.19 90 ALA A C 1
ATOM 720 O O . ALA A 1 90 ? -28.719 1.96 9.32 1 88.19 90 ALA A O 1
ATOM 721 N N . GLN A 1 91 ? -27.609 0.374 8.18 1 86 91 GLN A N 1
ATOM 722 C CA . GLN A 1 91 ? -28.828 -0.17 7.594 1 86 91 GLN A CA 1
ATOM 723 C C . GLN A 1 91 ? -29.531 -1.108 8.57 1 86 91 GLN A C 1
ATOM 725 O O . GLN A 1 91 ? -28.922 -1.59 9.523 1 86 91 GLN A O 1
ATOM 730 N N . PRO A 1 92 ? -30.891 -1.394 8.328 1 85.25 92 PRO A N 1
ATOM 731 C CA . PRO A 1 92 ? -31.609 -2.357 9.164 1 85.25 92 PRO A CA 1
ATOM 732 C C . PRO A 1 92 ? -31 -3.754 9.117 1 85.25 92 PRO A C 1
ATOM 734 O O . PRO A 1 92 ? -30.328 -4.105 8.141 1 85.25 92 PRO A O 1
ATOM 737 N N . ASP A 1 93 ? -31.078 -4.559 10.242 1 88.19 93 ASP A N 1
ATOM 738 C CA . ASP A 1 93 ? -30.453 -5.867 10.422 1 88.19 93 ASP A CA 1
ATOM 739 C C . ASP A 1 93 ? -30.75 -6.789 9.242 1 88.19 93 ASP A C 1
ATOM 741 O O . ASP A 1 93 ? -29.906 -7.57 8.82 1 88.19 93 ASP A O 1
ATOM 745 N N . ARG A 1 94 ? -32.031 -6.699 8.688 1 84.5 94 ARG A N 1
ATOM 746 C CA . ARG A 1 94 ? -32.406 -7.551 7.562 1 84.5 94 ARG A CA 1
ATOM 747 C C . ARG A 1 94 ? -31.469 -7.32 6.371 1 84.5 94 ARG A C 1
ATOM 749 O O . ARG A 1 94 ? -31.062 -8.266 5.703 1 84.5 94 ARG A O 1
ATOM 756 N N . VAL A 1 95 ? -31.094 -6.074 6.137 1 79.62 95 VAL A N 1
ATOM 757 C CA . VAL A 1 95 ? -30.25 -5.695 5.012 1 79.62 95 VAL A CA 1
ATOM 758 C C . VAL A 1 95 ? -28.812 -6.133 5.277 1 79.62 95 VAL A C 1
ATOM 760 O O . VAL A 1 95 ? -28.156 -6.68 4.395 1 79.62 95 VAL A O 1
ATOM 763 N N . LYS A 1 96 ? -28.281 -5.996 6.488 1 86.38 96 LYS A N 1
ATOM 764 C CA . LYS A 1 96 ? -26.938 -6.422 6.871 1 86.38 96 LYS A CA 1
ATOM 765 C C . LYS A 1 96 ? -26.75 -7.918 6.648 1 86.38 96 LYS A C 1
ATOM 767 O O . LYS A 1 96 ? -25.719 -8.352 6.141 1 86.38 96 LYS A O 1
ATOM 772 N N . GLN A 1 97 ? -27.875 -8.633 6.996 1 85.56 97 GLN A N 1
ATOM 773 C CA . GLN A 1 97 ? -27.828 -10.078 6.859 1 85.56 97 GLN A CA 1
ATOM 774 C C . GLN A 1 97 ? -27.781 -10.492 5.391 1 85.56 97 GLN A C 1
ATOM 776 O O . GLN A 1 97 ? -27.078 -11.43 5.02 1 85.56 97 GLN A O 1
ATOM 781 N N . ALA A 1 98 ? -28.5 -9.773 4.531 1 81.81 98 ALA A N 1
ATOM 782 C CA . ALA A 1 98 ? -28.5 -10.07 3.1 1 81.81 98 ALA A CA 1
ATOM 783 C C . ALA A 1 98 ? -27.141 -9.797 2.479 1 81.81 98 ALA A C 1
ATOM 785 O O . ALA A 1 98 ? -26.688 -10.547 1.608 1 81.81 98 ALA A O 1
ATOM 786 N N . ILE A 1 99 ? -26.5 -8.773 2.951 1 80.44 99 ILE A N 1
ATOM 787 C CA . ILE A 1 99 ? -25.188 -8.391 2.441 1 80.44 99 ILE A CA 1
ATOM 788 C C . ILE A 1 99 ? -24.141 -9.398 2.904 1 80.44 99 ILE A C 1
ATOM 790 O O . ILE A 1 99 ? -23.266 -9.789 2.131 1 80.44 99 ILE A O 1
ATOM 794 N N . LEU A 1 100 ? -24.219 -9.773 4.145 1 80.88 100 LEU A N 1
ATOM 795 C CA . LEU A 1 100 ? -23.281 -10.758 4.668 1 80.88 100 LEU A CA 1
ATOM 796 C C . LEU A 1 100 ? -23.375 -12.07 3.893 1 80.88 100 LEU A C 1
ATOM 798 O O . LEU A 1 100 ? -22.359 -12.727 3.643 1 80.88 100 LEU A O 1
ATOM 802 N N . ARG A 1 101 ? -24.609 -12.43 3.496 1 81.19 101 ARG A N 1
ATOM 803 C CA . ARG A 1 101 ? -24.828 -13.656 2.738 1 81.19 101 ARG A CA 1
ATOM 804 C C . ARG A 1 101 ? -24.234 -13.547 1.335 1 81.19 101 ARG A C 1
ATOM 806 O O . ARG A 1 101 ? -23.688 -14.516 0.81 1 81.19 101 ARG A O 1
ATOM 813 N N . ALA A 1 102 ? -24.375 -12.352 0.778 1 75.56 102 ALA A N 1
ATOM 814 C CA . ALA A 1 102 ? -23.859 -12.133 -0.571 1 75.56 102 ALA A CA 1
ATOM 815 C C . ALA A 1 102 ? -22.328 -12.125 -0.58 1 75.56 102 ALA A C 1
ATOM 817 O O . ALA A 1 102 ? -21.703 -12.531 -1.563 1 75.56 102 ALA A O 1
ATOM 818 N N . ASN A 1 103 ? -21.766 -11.602 0.498 1 72.88 103 ASN A N 1
ATOM 819 C CA . ASN A 1 103 ? -20.312 -11.523 0.627 1 72.88 103 ASN A CA 1
ATOM 820 C C . ASN A 1 103 ? -19.688 -12.906 0.742 1 72.88 103 ASN A C 1
ATOM 822 O O . ASN A 1 103 ? -18.562 -13.117 0.289 1 72.88 103 ASN A O 1
ATOM 826 N N . ASP A 1 104 ? -20.266 -13.773 1.537 1 68.62 104 ASP A N 1
ATOM 827 C CA . ASP A 1 104 ? -19.797 -15.148 1.703 1 68.62 104 ASP A CA 1
ATOM 828 C C . ASP A 1 104 ? -19.781 -15.883 0.367 1 68.62 104 ASP A C 1
ATOM 830 O O . ASP A 1 104 ? -18.984 -16.812 0.173 1 68.62 104 ASP A O 1
ATOM 834 N N . GLN A 1 105 ? -20.734 -15.664 -0.487 1 57.91 105 GLN A N 1
ATOM 835 C CA . GLN A 1 105 ? -20.844 -16.422 -1.729 1 57.91 105 GLN A CA 1
ATOM 836 C C . GLN A 1 105 ? -19.781 -15.984 -2.736 1 57.91 105 GLN A C 1
ATOM 838 O O . GLN A 1 105 ? -19.547 -16.672 -3.736 1 57.91 105 GLN A O 1
ATOM 843 N N . GLY A 1 106 ? -19.109 -14.953 -2.588 1 51.44 106 GLY A N 1
ATOM 844 C CA . GLY A 1 106 ? -18.062 -14.641 -3.541 1 51.44 106 GLY A CA 1
ATOM 845 C C . GLY A 1 106 ? -16.672 -14.797 -2.967 1 51.44 106 GLY A C 1
ATOM 846 O O . GLY A 1 106 ? -16.5 -14.836 -1.746 1 51.44 106 GLY A O 1
ATOM 847 N N . MET B 1 1 ? 0.941 -23.422 -14.117 1 92.5 1 MET B N 1
ATOM 848 C CA . MET B 1 1 ? 2.084 -23.391 -13.211 1 92.5 1 MET B CA 1
ATOM 849 C C . MET B 1 1 ? 3.389 -23.609 -13.961 1 92.5 1 MET B C 1
ATOM 851 O O . MET B 1 1 ? 3.4 -24.234 -15.016 1 92.5 1 MET B O 1
ATOM 855 N N . ARG B 1 2 ? 4.457 -22.969 -13.555 1 94.31 2 ARG B N 1
ATOM 856 C CA . ARG B 1 2 ? 5.781 -23.031 -14.164 1 94.31 2 ARG B CA 1
ATOM 857 C C . ARG B 1 2 ? 6.82 -23.547 -13.172 1 94.31 2 ARG B C 1
ATOM 859 O O . ARG B 1 2 ? 6.691 -23.344 -11.969 1 94.31 2 ARG B O 1
ATOM 866 N N . GLU B 1 3 ? 7.84 -24.266 -13.727 1 95.12 3 GLU B N 1
ATOM 867 C CA . GLU B 1 3 ? 8.961 -24.688 -12.898 1 95.12 3 GLU B CA 1
ATOM 868 C C . GLU B 1 3 ? 9.984 -23.578 -12.727 1 95.12 3 GLU B C 1
ATOM 870 O O . GLU B 1 3 ? 9.945 -22.578 -13.445 1 95.12 3 GLU B O 1
ATOM 875 N N . GLU B 1 4 ? 10.906 -23.844 -11.766 1 95.06 4 GLU B N 1
ATOM 876 C CA . GLU B 1 4 ? 11.922 -22.859 -11.414 1 95.06 4 GLU B CA 1
ATOM 877 C C . GLU B 1 4 ? 12.695 -22.406 -12.648 1 95.06 4 GLU B C 1
ATOM 879 O O . GLU B 1 4 ? 12.914 -21.203 -12.844 1 95.06 4 GLU B O 1
ATOM 884 N N . ALA B 1 5 ? 13.109 -23.359 -13.562 1 94.38 5 ALA B N 1
ATOM 885 C CA . ALA B 1 5 ? 13.891 -23.031 -14.758 1 94.38 5 ALA B C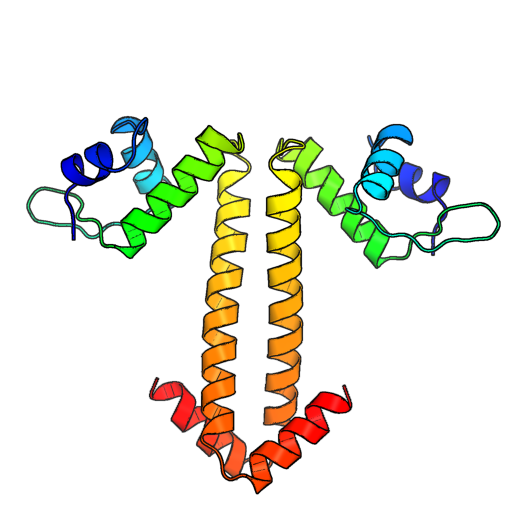A 1
ATOM 886 C C . ALA B 1 5 ? 13.102 -22.125 -15.703 1 94.38 5 ALA B C 1
ATOM 888 O O . ALA B 1 5 ? 13.672 -21.234 -16.328 1 94.38 5 ALA B O 1
ATOM 889 N N . GLU B 1 6 ? 11.883 -22.344 -15.797 1 95.38 6 GLU B N 1
ATOM 890 C CA . GLU B 1 6 ? 11.016 -21.562 -16.672 1 95.38 6 GLU B CA 1
ATOM 891 C C . GLU B 1 6 ? 10.859 -20.141 -16.156 1 95.38 6 GLU B C 1
ATOM 893 O O . GLU B 1 6 ? 10.844 -19.172 -16.938 1 95.38 6 GLU B O 1
ATOM 898 N N . VAL B 1 7 ? 10.719 -19.984 -14.82 1 96.19 7 VAL B N 1
ATOM 899 C CA . VAL B 1 7 ? 10.594 -18.672 -14.188 1 96.19 7 VAL B CA 1
ATOM 900 C C . VAL B 1 7 ? 11.836 -17.844 -14.469 1 96.19 7 VAL B C 1
ATOM 902 O O . VAL B 1 7 ? 11.742 -16.672 -14.844 1 96.19 7 VAL B O 1
ATOM 905 N N . LEU B 1 8 ? 13.023 -18.469 -14.352 1 96.19 8 LEU B N 1
ATOM 906 C CA . LEU B 1 8 ? 14.289 -17.781 -14.547 1 96.19 8 LEU B CA 1
ATOM 907 C C . LEU B 1 8 ? 14.445 -17.344 -16 1 96.19 8 LEU B C 1
ATOM 909 O O . LEU B 1 8 ? 15.07 -16.312 -16.266 1 96.19 8 LEU B O 1
ATOM 913 N N . GLN B 1 9 ? 13.891 -18.125 -16.953 1 95.38 9 GLN B N 1
ATOM 914 C CA . GLN B 1 9 ? 13.945 -17.766 -18.359 1 95.38 9 GLN B CA 1
ATOM 915 C C . GLN B 1 9 ? 13.062 -16.547 -18.656 1 95.38 9 GLN B C 1
ATOM 917 O O . GLN B 1 9 ? 13.375 -15.75 -19.547 1 95.38 9 GLN B O 1
ATOM 922 N N . GLU B 1 10 ? 12.078 -16.406 -17.859 1 94.75 10 GLU B N 1
ATOM 923 C CA . GLU B 1 10 ? 11.109 -15.344 -18.094 1 94.75 10 GLU B CA 1
ATOM 924 C C . GLU B 1 10 ? 11.57 -14.023 -17.484 1 94.75 10 GLU B C 1
ATOM 926 O O . GLU B 1 10 ? 11.281 -12.953 -18.016 1 94.75 10 GLU B O 1
ATOM 931 N N . VAL B 1 11 ? 12.211 -14.07 -16.344 1 95 11 VAL B N 1
ATOM 932 C CA . VAL B 1 11 ? 12.656 -12.875 -15.617 1 95 11 VAL B CA 1
ATOM 933 C C . VAL B 1 11 ? 14.148 -12.656 -15.852 1 95 11 VAL B C 1
ATOM 935 O O . VAL B 1 11 ? 14.984 -13.234 -15.148 1 95 11 VAL B O 1
ATOM 938 N N . ARG B 1 12 ? 14.383 -11.828 -16.75 1 92.19 12 ARG B N 1
ATOM 939 C CA . ARG B 1 12 ? 15.773 -11.594 -17.125 1 92.19 12 ARG B CA 1
ATOM 940 C C . ARG B 1 12 ? 16.547 -10.945 -15.977 1 92.19 12 ARG B C 1
ATOM 942 O O . ARG B 1 12 ? 16.078 -9.984 -15.367 1 92.19 12 ARG B O 1
ATOM 949 N N . GLY B 1 13 ? 17.734 -11.562 -15.719 1 94.56 13 GLY B N 1
ATOM 950 C CA . GLY B 1 13 ? 18.594 -10.992 -14.695 1 94.56 13 GLY B CA 1
ATOM 951 C C . GLY B 1 13 ? 18.375 -11.594 -13.32 1 94.56 13 GLY B C 1
ATOM 952 O O . GLY B 1 13 ? 19.078 -11.266 -12.375 1 94.56 13 GLY B O 1
ATOM 953 N N . LEU B 1 14 ? 17.438 -12.414 -13.242 1 96.62 14 LEU B N 1
ATOM 954 C CA . LEU B 1 14 ? 17.172 -13.078 -11.969 1 96.62 14 LEU B CA 1
ATOM 955 C C . LEU B 1 14 ? 17.969 -14.383 -11.859 1 96.62 14 LEU B C 1
ATOM 957 O O . LEU B 1 14 ? 17.938 -15.211 -12.766 1 96.62 14 LEU B O 1
ATOM 961 N N . SER B 1 15 ? 18.656 -14.555 -10.75 1 96.81 15 SER B N 1
ATOM 962 C CA . SER B 1 15 ? 19.422 -15.781 -10.531 1 96.81 15 SER B CA 1
ATOM 963 C C . SER B 1 15 ? 18.625 -16.797 -9.719 1 96.81 15 SER B C 1
ATOM 965 O O . SER B 1 15 ? 17.719 -16.422 -8.969 1 96.81 15 SER B O 1
ATOM 967 N N . ARG B 1 16 ? 19 -18.031 -9.844 1 96.75 16 ARG B N 1
ATOM 968 C CA . ARG B 1 16 ? 18.406 -19.094 -9.055 1 96.75 16 ARG B CA 1
ATOM 969 C C . ARG B 1 16 ? 18.578 -18.844 -7.562 1 96.75 16 ARG B C 1
ATOM 971 O O . ARG B 1 16 ? 17.656 -19.031 -6.777 1 96.75 16 ARG B O 1
ATOM 978 N N . ARG B 1 17 ? 19.766 -18.453 -7.211 1 97.12 17 ARG B N 1
ATOM 979 C CA . ARG B 1 17 ? 20.078 -18.172 -5.812 1 97.12 17 ARG B CA 1
ATOM 980 C C . ARG B 1 17 ? 19.141 -17.109 -5.242 1 97.12 17 ARG B C 1
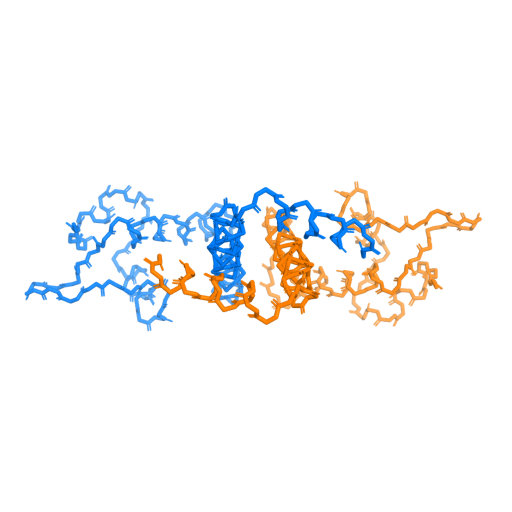ATOM 982 O O . ARG B 1 17 ? 18.609 -17.281 -4.141 1 97.12 17 ARG B O 1
ATOM 989 N N . LYS B 1 18 ? 18.953 -16.062 -5.969 1 96.62 18 LYS B N 1
ATOM 990 C CA . LYS B 1 18 ? 18.078 -14.984 -5.523 1 96.62 18 LYS B CA 1
ATOM 991 C C . LYS B 1 18 ? 16.641 -15.453 -5.395 1 96.62 18 LYS B C 1
ATOM 993 O O . LYS B 1 18 ? 15.961 -15.125 -4.418 1 96.62 18 LYS B O 1
ATOM 998 N N . LEU B 1 19 ? 16.172 -16.188 -6.387 1 97.31 19 LEU B N 1
ATOM 999 C CA . LEU B 1 19 ? 14.812 -16.719 -6.348 1 97.31 19 LEU B CA 1
ATOM 1000 C C . LEU B 1 19 ? 14.609 -17.594 -5.121 1 97.31 19 LEU B C 1
ATOM 1002 O O . LEU B 1 19 ? 13.609 -17.469 -4.406 1 97.31 19 LEU B O 1
ATOM 1006 N N . ARG B 1 20 ? 15.539 -18.438 -4.855 1 96.62 20 ARG B N 1
ATOM 1007 C CA . ARG B 1 20 ? 15.445 -19.344 -3.717 1 96.62 20 ARG B CA 1
ATOM 1008 C C . ARG B 1 20 ? 15.484 -18.578 -2.4 1 96.62 20 ARG B C 1
ATOM 1010 O O . ARG B 1 20 ? 14.812 -18.953 -1.438 1 96.62 20 ARG B O 1
ATOM 1017 N N . ALA B 1 21 ? 16.25 -17.547 -2.355 1 96.62 21 ALA B N 1
ATOM 1018 C CA . ALA B 1 21 ? 16.297 -16.703 -1.168 1 96.62 21 ALA B CA 1
ATOM 1019 C C . ALA B 1 21 ? 14.938 -16.062 -0.903 1 96.62 21 ALA B C 1
ATOM 1021 O O . ALA B 1 21 ? 14.523 -15.922 0.25 1 96.62 21 ALA B O 1
ATOM 1022 N N . TRP B 1 22 ? 14.289 -15.641 -2.016 1 97.31 22 TRP B N 1
ATOM 1023 C CA . TRP B 1 22 ? 12.969 -15.039 -1.886 1 97.31 22 TRP B CA 1
ATO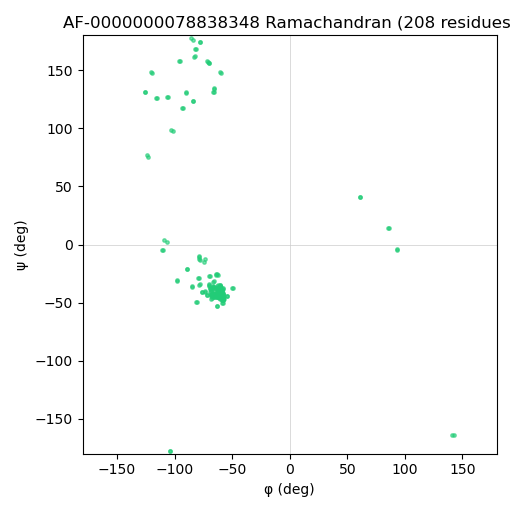M 1024 C C . TRP B 1 22 ? 11.961 -16.047 -1.335 1 97.31 22 TRP B C 1
ATOM 1026 O O . TRP B 1 22 ? 11.109 -15.695 -0.522 1 97.31 22 TRP B O 1
ATOM 1036 N N . VAL B 1 23 ? 12.086 -17.266 -1.753 1 96.88 23 VAL B N 1
ATOM 1037 C CA . VAL B 1 23 ? 11.211 -18.344 -1.286 1 96.88 23 VAL B CA 1
ATOM 1038 C C . VAL B 1 23 ? 11.5 -18.625 0.185 1 96.88 23 VAL B C 1
ATOM 1040 O O . VAL B 1 23 ? 10.57 -18.75 0.992 1 96.88 23 VAL B O 1
ATOM 1043 N N . GLN B 1 24 ? 12.781 -18.688 0.511 1 96.12 24 GLN B N 1
ATOM 1044 C CA . GLN B 1 24 ? 13.18 -18.953 1.892 1 96.12 24 GLN B CA 1
ATOM 1045 C C . GLN B 1 24 ? 12.695 -17.844 2.822 1 96.12 24 GLN B C 1
ATOM 1047 O O . GLN B 1 24 ? 12.289 -18.109 3.955 1 96.12 24 GLN B O 1
ATOM 1052 N N . ALA B 1 25 ? 12.68 -16.609 2.35 1 95.69 25 ALA B N 1
ATOM 1053 C CA . ALA B 1 25 ? 12.258 -15.453 3.139 1 95.69 25 ALA B CA 1
ATOM 1054 C C . ALA B 1 25 ? 10.742 -15.359 3.219 1 95.69 25 ALA B C 1
ATOM 1056 O O . ALA B 1 25 ? 10.203 -14.555 3.979 1 95.69 25 ALA B O 1
ATOM 1057 N N . GLY B 1 26 ? 10.055 -16.109 2.412 1 96.5 26 GLY B N 1
ATOM 1058 C CA . GLY B 1 26 ? 8.602 -16.094 2.408 1 96.5 26 GLY B CA 1
ATOM 1059 C C . GLY B 1 26 ? 8.016 -15 1.537 1 96.5 26 GLY B C 1
ATOM 1060 O O . GLY B 1 26 ? 6.832 -14.68 1.65 1 96.5 26 GLY B O 1
ATOM 1061 N N . TRP B 1 27 ? 8.82 -14.359 0.652 1 96.75 27 TRP B N 1
ATOM 1062 C CA . TRP B 1 27 ? 8.344 -13.305 -0.238 1 96.75 27 TRP B CA 1
ATOM 1063 C C . TRP B 1 27 ? 7.617 -13.898 -1.442 1 96.75 27 TRP B C 1
ATOM 1065 O O . TRP B 1 27 ? 6.746 -13.25 -2.027 1 96.75 27 TRP B O 1
ATOM 1075 N N . VAL B 1 28 ? 7.988 -15.102 -1.841 1 97.31 28 VAL B N 1
ATOM 1076 C CA . VAL B 1 28 ? 7.336 -15.922 -2.854 1 97.31 28 VAL B CA 1
ATOM 1077 C C . VAL B 1 28 ? 7.004 -17.297 -2.271 1 97.31 28 VAL B C 1
ATOM 1079 O O . VAL B 1 28 ? 7.832 -17.906 -1.587 1 97.31 28 VAL B O 1
ATOM 1082 N N . LEU B 1 29 ? 5.777 -17.719 -2.473 1 96.75 29 LEU B N 1
ATOM 1083 C CA . LEU B 1 29 ? 5.352 -18.984 -1.895 1 96.75 29 LEU B CA 1
ATOM 1084 C C . LEU B 1 29 ? 4.836 -19.938 -2.975 1 96.75 29 LEU B C 1
ATOM 1086 O O . LEU B 1 29 ? 3.637 -20.234 -3.031 1 96.75 29 LEU B O 1
ATOM 1090 N N . PRO B 1 30 ? 5.715 -20.516 -3.725 1 96.94 30 PRO B N 1
ATOM 1091 C CA . PRO B 1 30 ? 5.277 -21.453 -4.766 1 96.94 30 PRO B CA 1
ATOM 1092 C C . PRO B 1 30 ? 4.742 -22.766 -4.195 1 96.94 30 PRO B C 1
ATOM 1094 O O . PRO B 1 30 ? 5.008 -23.094 -3.035 1 96.94 30 PRO B O 1
ATOM 1097 N N . ALA B 1 31 ? 3.938 -23.422 -4.953 1 96.5 31 ALA B N 1
ATOM 1098 C CA . ALA B 1 31 ? 3.484 -24.75 -4.57 1 96.5 31 ALA B CA 1
ATOM 1099 C C . ALA B 1 31 ? 4.621 -25.766 -4.668 1 96.5 31 ALA B C 1
ATOM 1101 O O . ALA B 1 31 ? 5.621 -25.531 -5.348 1 96.5 31 ALA B O 1
ATOM 1102 N N . ARG B 1 32 ? 4.465 -26.812 -3.906 1 92.62 32 ARG B N 1
ATOM 1103 C CA . ARG B 1 32 ? 5.449 -27.891 -3.988 1 92.62 32 ARG B CA 1
ATOM 1104 C C . ARG B 1 32 ? 5.016 -28.953 -4.992 1 92.62 32 ARG B C 1
ATOM 1106 O O . ARG B 1 32 ? 3.914 -29.5 -4.895 1 92.62 32 ARG B O 1
ATOM 1113 N N . GLY B 1 33 ? 5.809 -29.109 -6.012 1 89.31 33 GLY B N 1
ATOM 1114 C CA . GLY B 1 33 ? 5.559 -30.172 -6.969 1 89.31 33 GLY B CA 1
ATOM 1115 C C . GLY B 1 33 ? 6.508 -31.344 -6.812 1 89.31 33 GLY B C 1
ATOM 1116 O O . GLY B 1 33 ? 7.34 -31.359 -5.898 1 89.31 33 GLY B O 1
ATOM 1117 N N . GLU B 1 34 ? 6.355 -32.344 -7.707 1 88.44 34 GLU B N 1
ATOM 1118 C CA . GLU B 1 34 ? 7.141 -33.562 -7.676 1 88.44 34 GLU B CA 1
ATOM 1119 C C . GLU B 1 34 ? 8.625 -33.281 -7.844 1 88.44 34 GLU B C 1
ATOM 1121 O O . GLU B 1 34 ? 9.461 -33.906 -7.176 1 88.44 34 GLU B O 1
ATOM 1126 N N . GLN B 1 35 ? 8.93 -32.344 -8.664 1 87.94 35 GLN B N 1
ATOM 1127 C CA . GLN B 1 35 ? 10.32 -32.094 -9.031 1 87.94 35 GLN B CA 1
ATOM 1128 C C . GLN B 1 35 ? 10.82 -30.797 -8.422 1 87.94 35 GLN B C 1
ATOM 1130 O O . GLN B 1 35 ? 11.93 -30.359 -8.727 1 87.94 35 GLN B O 1
ATOM 1135 N N . GLY B 1 36 ? 10 -30.219 -7.672 1 91.25 36 GLY B N 1
ATOM 1136 C CA . GLY B 1 36 ? 10.43 -28.969 -7.07 1 91.25 36 GLY B CA 1
ATOM 1137 C C . GLY B 1 36 ? 9.328 -27.922 -7.004 1 91.25 36 GLY B C 1
ATOM 1138 O O . GLY B 1 36 ? 8.156 -28.25 -7.176 1 91.25 36 GLY B O 1
ATOM 1139 N N . ALA B 1 37 ? 9.758 -26.719 -6.785 1 94.12 37 ALA B N 1
ATOM 1140 C CA . ALA B 1 37 ? 8.797 -25.625 -6.625 1 94.12 37 ALA B CA 1
ATOM 1141 C C . ALA B 1 37 ? 8.039 -25.375 -7.926 1 94.12 37 ALA B C 1
ATOM 1143 O O . ALA B 1 37 ? 8.625 -25.375 -9.008 1 94.12 37 ALA B O 1
ATOM 1144 N N . MET B 1 38 ? 6.766 -25.219 -7.844 1 96.62 38 MET B N 1
ATOM 1145 C CA . MET B 1 38 ? 5.879 -24.891 -8.953 1 96.62 38 MET B CA 1
ATOM 1146 C C . MET B 1 38 ? 5.234 -23.531 -8.742 1 96.62 38 MET B C 1
ATOM 1148 O O . MET B 1 38 ? 4.594 -23.281 -7.719 1 96.62 38 MET B O 1
ATOM 1152 N N . TYR B 1 39 ? 5.391 -22.672 -9.766 1 97.5 39 TYR B N 1
ATOM 1153 C CA . TYR B 1 39 ? 4.969 -21.281 -9.648 1 97.5 39 TYR B CA 1
ATOM 1154 C C . TYR B 1 39 ? 3.705 -21.016 -10.453 1 97.5 39 TYR B C 1
ATOM 1156 O O . TYR B 1 39 ? 3.664 -21.297 -11.656 1 97.5 39 TYR B O 1
ATOM 1164 N N . SER B 1 40 ? 2.729 -20.469 -9.797 1 97.12 40 SER B N 1
ATOM 1165 C CA . SER B 1 40 ? 1.513 -20.031 -10.477 1 97.12 40 SER B CA 1
ATOM 1166 C C . SER B 1 40 ? 1.727 -18.703 -11.203 1 97.12 40 SER B C 1
ATOM 1168 O O . SER B 1 40 ? 2.789 -18.094 -11.078 1 97.12 40 SER B O 1
ATOM 1170 N N . ASP B 1 41 ? 0.731 -18.266 -11.953 1 96.19 41 ASP B N 1
ATOM 1171 C CA . ASP B 1 41 ? 0.808 -16.969 -12.617 1 96.19 41 ASP B CA 1
ATOM 1172 C C . ASP B 1 41 ? 0.968 -15.844 -11.602 1 96.19 41 ASP B C 1
ATOM 1174 O O . ASP B 1 41 ? 1.692 -14.883 -11.844 1 96.19 41 ASP B O 1
ATOM 1178 N N . ILE B 1 42 ? 0.333 -15.984 -10.469 1 95.62 42 ILE B N 1
ATOM 1179 C CA . ILE B 1 42 ? 0.415 -14.984 -9.406 1 95.62 42 ILE B CA 1
ATOM 1180 C C . ILE B 1 42 ? 1.825 -14.969 -8.82 1 95.62 42 ILE B C 1
ATOM 1182 O O . ILE B 1 42 ? 2.367 -13.906 -8.516 1 95.62 42 ILE B O 1
ATOM 1186 N N . ASP B 1 43 ? 2.373 -16.156 -8.625 1 96.81 43 ASP B N 1
ATOM 1187 C CA . ASP B 1 43 ? 3.746 -16.25 -8.133 1 96.81 43 ASP B CA 1
ATOM 1188 C C . ASP B 1 43 ? 4.711 -15.547 -9.094 1 96.81 43 ASP B C 1
ATOM 1190 O O . ASP B 1 43 ? 5.613 -14.836 -8.656 1 96.81 43 ASP B O 1
ATOM 1194 N N . ILE B 1 44 ? 4.473 -15.75 -10.383 1 96.5 44 ILE B N 1
ATOM 1195 C CA . ILE B 1 44 ? 5.359 -15.18 -11.391 1 96.5 44 ILE B CA 1
ATOM 1196 C C . ILE B 1 44 ? 5.238 -13.656 -11.375 1 96.5 44 ILE B C 1
ATOM 1198 O O . ILE B 1 44 ? 6.246 -12.945 -11.461 1 96.5 44 ILE B O 1
ATOM 1202 N N . ALA B 1 45 ? 4.062 -13.164 -11.289 1 96.62 45 ALA B N 1
ATOM 1203 C CA . ALA B 1 45 ? 3.85 -11.719 -11.172 1 96.62 45 ALA B CA 1
ATOM 1204 C C . ALA B 1 45 ? 4.57 -11.156 -9.953 1 96.62 45 ALA B C 1
ATOM 1206 O O . ALA B 1 45 ? 5.172 -10.078 -10.023 1 96.62 45 ALA B O 1
ATOM 1207 N N . ARG B 1 46 ? 4.449 -11.859 -8.883 1 97.75 46 ARG B N 1
ATOM 1208 C CA . ARG B 1 46 ? 5.125 -11.445 -7.656 1 97.75 46 ARG B CA 1
ATOM 1209 C C . ARG B 1 46 ? 6.637 -11.43 -7.844 1 97.75 46 ARG B C 1
ATOM 1211 O O . ARG B 1 46 ? 7.316 -10.508 -7.379 1 97.75 46 ARG B O 1
ATOM 1218 N N . VAL B 1 47 ? 7.156 -12.422 -8.469 1 97.81 47 VAL B N 1
ATOM 1219 C CA . VAL B 1 47 ? 8.586 -12.5 -8.766 1 97.81 47 VAL B CA 1
ATOM 1220 C C . VAL B 1 47 ? 9.008 -11.289 -9.602 1 97.81 47 VAL B C 1
ATOM 1222 O O . VAL B 1 47 ? 10.008 -10.641 -9.297 1 97.81 47 VAL B O 1
ATOM 1225 N N . HIS B 1 48 ? 8.227 -10.984 -10.633 1 97.12 48 HIS B N 1
ATOM 1226 C CA . HIS B 1 48 ? 8.508 -9.812 -11.453 1 97.12 48 HIS B CA 1
ATOM 1227 C C . HIS B 1 48 ? 8.523 -8.539 -10.625 1 97.12 48 HIS B C 1
ATOM 1229 O O . HIS B 1 48 ? 9.398 -7.684 -10.789 1 97.12 48 HIS B O 1
ATOM 1235 N N . LEU B 1 49 ? 7.602 -8.461 -9.758 1 96.81 49 LEU B N 1
ATOM 1236 C CA . LEU B 1 49 ? 7.48 -7.281 -8.914 1 96.81 49 LEU B CA 1
ATOM 1237 C C . LEU B 1 49 ? 8.711 -7.117 -8.023 1 96.81 49 LEU B C 1
ATOM 1239 O O . LEU B 1 49 ? 9.305 -6.039 -7.98 1 96.81 49 LEU B O 1
ATOM 1243 N N . ILE B 1 50 ? 9.008 -8.234 -7.297 1 97.31 50 ILE B N 1
ATOM 1244 C CA . ILE B 1 50 ? 10.148 -8.18 -6.387 1 97.31 50 ILE B CA 1
ATOM 1245 C C . ILE B 1 50 ? 11.414 -7.836 -7.168 1 97.31 50 ILE B C 1
ATOM 1247 O O . ILE B 1 50 ? 12.203 -6.984 -6.746 1 97.31 50 ILE B O 1
ATOM 1251 N N . HIS B 1 51 ? 11.594 -8.445 -8.336 1 96.75 51 HIS B N 1
ATOM 1252 C CA . HIS B 1 51 ? 12.75 -8.18 -9.188 1 96.75 51 HIS B CA 1
ATOM 1253 C C . HIS B 1 51 ? 12.797 -6.719 -9.617 1 96.75 51 HIS B C 1
ATOM 1255 O O . HIS B 1 51 ? 13.852 -6.086 -9.57 1 96.75 51 HIS B O 1
ATOM 1261 N N . HIS B 1 52 ? 11.711 -6.148 -9.984 1 94.62 52 HIS B N 1
ATOM 1262 C CA . HIS B 1 52 ? 11.609 -4.75 -10.398 1 94.62 52 HIS B CA 1
ATOM 1263 C C . HIS B 1 52 ? 11.938 -3.811 -9.242 1 94.62 52 HIS B C 1
ATOM 1265 O O . HIS B 1 52 ? 12.703 -2.855 -9.414 1 94.62 52 HIS B O 1
ATOM 1271 N N . LEU B 1 53 ? 11.438 -4.098 -8.07 1 94.62 53 LEU B N 1
ATOM 1272 C CA . LEU B 1 53 ? 11.672 -3.273 -6.895 1 94.62 53 LEU B CA 1
ATOM 1273 C C . LEU B 1 53 ? 13.156 -3.221 -6.559 1 94.62 53 LEU B C 1
ATOM 1275 O O . LEU B 1 53 ? 13.688 -2.156 -6.23 1 94.62 53 LEU B O 1
ATOM 1279 N N . GLN B 1 54 ? 13.781 -4.34 -6.648 1 93.44 54 GLN B N 1
ATOM 1280 C CA . GLN B 1 54 ? 15.188 -4.406 -6.273 1 93.44 54 GLN B CA 1
ATOM 1281 C C . GLN B 1 54 ? 16.078 -3.91 -7.406 1 93.44 54 GLN B C 1
ATOM 1283 O O . GLN B 1 54 ? 16.953 -3.07 -7.188 1 93.44 54 GLN B O 1
ATOM 1288 N N . ALA B 1 55 ? 15.867 -4.406 -8.648 1 91.88 55 ALA B N 1
ATOM 1289 C CA . ALA B 1 55 ? 16.766 -4.137 -9.766 1 91.88 55 ALA B CA 1
ATOM 1290 C C . ALA B 1 55 ? 16.547 -2.723 -10.305 1 91.88 55 ALA B C 1
ATOM 1292 O O . ALA B 1 55 ? 17.516 -2.021 -10.617 1 91.88 55 ALA B O 1
ATOM 1293 N N . ASP B 1 56 ? 15.359 -2.277 -10.406 1 91.94 56 ASP B N 1
ATOM 1294 C CA . ASP B 1 56 ? 15.055 -1.018 -11.078 1 91.94 56 ASP B CA 1
ATOM 1295 C C . ASP B 1 56 ? 14.906 0.121 -10.07 1 91.94 56 ASP B C 1
ATOM 1297 O O . ASP B 1 56 ? 15.328 1.249 -10.336 1 91.94 56 ASP B O 1
ATOM 1301 N N . LEU B 1 57 ? 14.438 -0.185 -8.859 1 92.62 57 LEU B N 1
ATOM 1302 C CA . LEU B 1 57 ? 14.148 0.883 -7.91 1 92.62 57 LEU B CA 1
ATOM 1303 C C . LEU B 1 57 ? 15.148 0.867 -6.758 1 92.62 57 LEU B C 1
ATOM 1305 O O . LEU B 1 57 ? 15.078 1.707 -5.859 1 92.62 57 LEU B O 1
ATOM 1309 N N . ASN B 1 58 ? 15.977 -0.08 -6.738 1 91.62 58 ASN B N 1
ATOM 1310 C CA . ASN B 1 58 ? 17.062 -0.18 -5.766 1 91.62 58 ASN B CA 1
ATOM 1311 C C . ASN B 1 58 ? 16.531 -0.264 -4.34 1 91.62 58 ASN B C 1
ATOM 1313 O O . ASN B 1 58 ? 17.047 0.411 -3.441 1 91.62 58 ASN B O 1
ATOM 1317 N N . ILE B 1 59 ? 15.508 -1.018 -4.246 1 92.69 59 ILE B N 1
ATOM 1318 C CA . ILE B 1 59 ? 15 -1.299 -2.908 1 92.69 59 ILE B CA 1
ATOM 1319 C C . ILE B 1 59 ? 15.773 -2.463 -2.295 1 92.69 59 ILE B C 1
ATOM 1321 O O . ILE B 1 59 ? 15.812 -3.559 -2.859 1 92.69 59 ILE B O 1
ATOM 1325 N N . GLY B 1 60 ? 16.328 -2.191 -1.187 1 89.69 60 GLY B N 1
ATOM 1326 C CA . GLY B 1 60 ? 17.188 -3.188 -0.555 1 89.69 60 GLY B CA 1
ATOM 1327 C C . GLY B 1 60 ? 16.406 -4.195 0.276 1 89.69 60 GLY B C 1
ATOM 1328 O O . GLY B 1 60 ? 15.188 -4.09 0.404 1 89.69 60 GLY B O 1
ATOM 1329 N N . THR B 1 61 ? 17.141 -5.188 0.811 1 88.44 61 THR B N 1
ATOM 1330 C CA . THR B 1 61 ? 16.578 -6.312 1.545 1 88.44 61 THR B CA 1
ATOM 1331 C C . THR B 1 61 ? 15.852 -5.832 2.805 1 88.44 61 THR B C 1
ATOM 1333 O O . THR B 1 61 ? 14.859 -6.426 3.223 1 88.44 61 THR B O 1
ATOM 1336 N N . GLU B 1 62 ? 16.25 -4.695 3.328 1 88.94 62 GLU B N 1
ATOM 1337 C CA . GLU B 1 62 ? 15.656 -4.184 4.562 1 88.94 62 GLU B CA 1
ATOM 1338 C C . GLU B 1 62 ? 14.297 -3.543 4.301 1 88.94 62 GLU B C 1
ATOM 1340 O O . GLU B 1 62 ? 13.391 -3.639 5.129 1 88.94 62 GLU B O 1
ATOM 1345 N N . ALA B 1 63 ? 14.188 -2.932 3.156 1 93.75 63 ALA B N 1
ATOM 1346 C CA . ALA B 1 63 ? 12.984 -2.186 2.818 1 93.75 63 ALA B CA 1
ATOM 1347 C C . ALA B 1 63 ? 11.953 -3.082 2.131 1 93.75 63 ALA B C 1
ATOM 1349 O O . ALA B 1 63 ? 10.758 -2.787 2.141 1 93.75 63 ALA B O 1
ATOM 1350 N N . LEU B 1 64 ? 12.43 -4.164 1.58 1 94.75 64 LEU B N 1
ATOM 1351 C CA . LEU B 1 64 ? 11.602 -4.977 0.695 1 94.75 64 LEU B CA 1
ATOM 1352 C C . LEU B 1 64 ? 10.406 -5.547 1.442 1 94.75 64 LEU B C 1
ATOM 1354 O O . LEU B 1 64 ? 9.273 -5.457 0.964 1 94.75 64 LEU B O 1
ATOM 1358 N N . PRO B 1 65 ? 10.57 -6.066 2.668 1 94.94 65 PRO B N 1
ATOM 1359 C CA . PRO B 1 65 ? 9.398 -6.59 3.383 1 94.94 65 PRO B CA 1
ATOM 1360 C C . PRO B 1 65 ? 8.336 -5.523 3.633 1 94.94 65 PRO B C 1
ATOM 1362 O O . PRO B 1 65 ? 7.141 -5.816 3.568 1 94.94 65 PRO B O 1
ATOM 1365 N N . VAL B 1 66 ? 8.766 -4.352 3.859 1 95.38 66 VAL B N 1
ATOM 1366 C CA . VAL B 1 66 ? 7.844 -3.252 4.121 1 95.38 66 VAL B CA 1
ATOM 1367 C C . VAL B 1 66 ? 7.051 -2.93 2.855 1 95.38 66 VAL B C 1
ATOM 1369 O O . VAL B 1 66 ? 5.82 -2.814 2.898 1 95.38 66 VAL B O 1
ATOM 1372 N N . VAL B 1 67 ? 7.715 -2.838 1.769 1 96.69 67 VAL B N 1
ATOM 1373 C CA . VAL B 1 67 ? 7.07 -2.504 0.502 1 96.69 67 VAL B CA 1
ATOM 1374 C C . VAL B 1 67 ? 6.117 -3.625 0.093 1 96.69 67 VAL B C 1
ATOM 1376 O O . VAL B 1 67 ? 4.977 -3.369 -0.298 1 96.69 67 VAL B O 1
ATOM 1379 N N . LEU B 1 68 ? 6.562 -4.836 0.221 1 97.19 68 LEU B N 1
ATOM 1380 C CA . LEU B 1 68 ? 5.715 -5.973 -0.124 1 97.19 68 LEU B CA 1
ATOM 1381 C C . LEU B 1 68 ? 4.473 -6.012 0.757 1 97.19 68 LEU B C 1
ATOM 1383 O O . LEU B 1 68 ? 3.383 -6.348 0.288 1 97.19 68 LEU B O 1
ATOM 1387 N N . SER B 1 69 ? 4.625 -5.691 2.045 1 97.5 69 SER B N 1
ATOM 1388 C CA . SER B 1 69 ? 3.484 -5.637 2.953 1 97.5 69 SER B CA 1
ATOM 1389 C C . SER B 1 69 ? 2.471 -4.59 2.506 1 97.5 69 SER B C 1
ATOM 1391 O O . SER B 1 69 ? 1.262 -4.816 2.576 1 97.5 69 SER B O 1
ATOM 1393 N N . LEU B 1 70 ? 2.953 -3.42 2.047 1 97.75 70 LEU B N 1
ATOM 1394 C CA . LEU B 1 70 ? 2.072 -2.375 1.534 1 97.75 70 LEU B CA 1
ATOM 1395 C C . LEU B 1 70 ? 1.329 -2.852 0.292 1 97.75 70 LEU B C 1
ATOM 1397 O O . LEU B 1 70 ? 0.119 -2.645 0.17 1 97.75 70 LEU B O 1
ATOM 1401 N N . VAL B 1 71 ? 2.059 -3.473 -0.579 1 97.81 71 VAL B N 1
ATOM 1402 C CA . VAL B 1 71 ? 1.452 -4.004 -1.795 1 97.81 71 VAL B CA 1
ATOM 1403 C C . VAL B 1 71 ? 0.349 -4.996 -1.433 1 97.81 71 VAL B C 1
ATOM 1405 O O . VAL B 1 71 ? -0.76 -4.922 -1.968 1 97.81 71 VAL B O 1
ATOM 1408 N N . ASP B 1 72 ? 0.624 -5.906 -0.531 1 97.88 72 ASP B N 1
ATOM 1409 C CA . ASP B 1 72 ? -0.352 -6.906 -0.109 1 97.88 72 ASP B CA 1
ATOM 1410 C C . ASP B 1 72 ? -1.571 -6.246 0.532 1 97.88 72 ASP B C 1
ATOM 1412 O O . ASP B 1 72 ? -2.703 -6.684 0.316 1 97.88 72 ASP B O 1
ATOM 1416 N N . GLN B 1 73 ? -1.326 -5.246 1.344 1 98.25 73 GLN B N 1
ATOM 1417 C CA . GLN B 1 73 ? -2.436 -4.531 1.964 1 98.25 73 GLN B CA 1
ATOM 1418 C C . GLN B 1 73 ? -3.326 -3.877 0.911 1 98.25 73 GLN B C 1
ATOM 1420 O O . GLN B 1 73 ? -4.555 -3.941 1.002 1 98.25 73 GLN B O 1
ATOM 1425 N N . VAL B 1 74 ? -2.74 -3.248 -0.078 1 98.31 74 VAL B N 1
ATOM 1426 C CA . VAL B 1 74 ? -3.504 -2.611 -1.146 1 98.31 74 VAL B CA 1
ATOM 1427 C C . VAL B 1 74 ? -4.383 -3.648 -1.842 1 98.31 74 VAL B C 1
ATOM 1429 O O . VAL B 1 74 ? -5.59 -3.445 -1.999 1 98.31 74 VAL B O 1
ATOM 1432 N N . TYR B 1 75 ? -3.811 -4.734 -2.232 1 97.19 75 TYR B N 1
ATOM 1433 C CA . TYR B 1 75 ? -4.566 -5.766 -2.932 1 97.19 75 TYR B CA 1
ATOM 1434 C C . TYR B 1 75 ? -5.668 -6.332 -2.041 1 97.19 75 TYR B C 1
ATOM 1436 O O . TYR B 1 75 ? -6.789 -6.555 -2.498 1 97.19 75 TYR B O 1
ATOM 1444 N N . GLY B 1 76 ? -5.336 -6.586 -0.767 1 97.44 76 GLY B N 1
ATOM 1445 C CA . GLY B 1 76 ? -6.332 -7.09 0.165 1 97.44 76 GLY B CA 1
ATOM 1446 C C . GLY B 1 76 ? -7.496 -6.137 0.367 1 97.44 76 GLY B C 1
ATOM 1447 O O . GLY B 1 76 ? -8.656 -6.555 0.346 1 97.44 76 GLY B O 1
ATOM 1448 N N . LEU B 1 77 ? -7.188 -4.898 0.549 1 97.56 77 LEU B N 1
ATOM 1449 C CA . LEU B 1 77 ? -8.227 -3.895 0.759 1 97.56 77 LEU B CA 1
ATOM 1450 C C . LEU B 1 77 ? -9.078 -3.727 -0.491 1 97.56 77 LEU B C 1
ATOM 1452 O O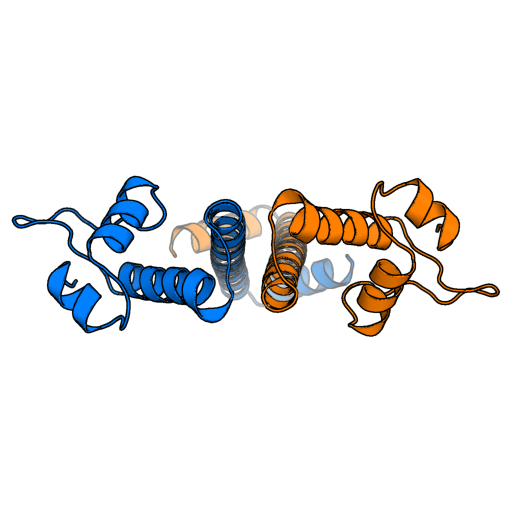 . LEU B 1 77 ? -10.297 -3.557 -0.396 1 97.56 77 LEU B O 1
ATOM 1456 N N . ARG B 1 78 ? -8.453 -3.746 -1.63 1 97.38 78 ARG B N 1
ATOM 1457 C CA . ARG B 1 78 ? -9.203 -3.656 -2.877 1 97.38 78 ARG B CA 1
ATOM 1458 C C . ARG B 1 78 ? -10.172 -4.828 -3.021 1 97.38 78 ARG B C 1
ATOM 1460 O O . ARG B 1 78 ? -11.312 -4.652 -3.459 1 97.38 78 ARG B O 1
ATOM 1467 N N . ARG B 1 79 ? -9.664 -5.988 -2.762 1 96 79 ARG B N 1
ATOM 1468 C CA . ARG B 1 79 ? -10.516 -7.172 -2.82 1 96 79 ARG B CA 1
ATOM 1469 C C . ARG B 1 79 ? -11.695 -7.043 -1.867 1 96 79 ARG B C 1
ATOM 1471 O O . ARG B 1 79 ? -12.836 -7.332 -2.238 1 96 79 ARG B O 1
ATOM 1478 N N . GLU B 1 80 ? -11.359 -6.625 -0.647 1 94.94 80 GLU B N 1
ATOM 1479 C CA . GLU B 1 80 ? -12.406 -6.457 0.355 1 94.94 80 GLU B CA 1
ATOM 1480 C C . GLU B 1 80 ? -13.414 -5.395 -0.074 1 94.94 80 GLU B C 1
ATOM 1482 O O . GLU B 1 80 ? -14.625 -5.586 0.076 1 94.94 80 GLU B O 1
ATOM 1487 N N . LEU B 1 81 ? -13.023 -4.309 -0.592 1 95.12 81 LEU B N 1
ATOM 1488 C CA . LEU B 1 81 ? -13.891 -3.225 -1.041 1 95.12 81 LEU B CA 1
ATOM 1489 C C . LEU B 1 81 ? -14.789 -3.682 -2.188 1 95.12 81 LEU B C 1
ATOM 1491 O O . LEU B 1 81 ? -15.984 -3.383 -2.205 1 95.12 81 LEU B O 1
ATOM 1495 N N . ARG B 1 82 ? -14.156 -4.375 -3.092 1 94.25 82 ARG B N 1
ATOM 1496 C CA . ARG B 1 82 ? -14.922 -4.895 -4.219 1 94.25 82 ARG B CA 1
ATOM 1497 C C . ARG B 1 82 ? -16.016 -5.855 -3.746 1 94.25 82 ARG B C 1
ATOM 1499 O O . ARG B 1 82 ? -17.141 -5.812 -4.238 1 94.25 82 ARG B O 1
ATOM 1506 N N . ARG B 1 83 ? -15.555 -6.691 -2.854 1 92.31 83 ARG B N 1
ATOM 1507 C CA . ARG B 1 83 ? -16.516 -7.641 -2.299 1 92.31 83 ARG B CA 1
ATOM 1508 C C . ARG B 1 83 ? -17.688 -6.914 -1.646 1 92.31 83 ARG B C 1
ATOM 1510 O O . ARG B 1 83 ? -18.844 -7.242 -1.904 1 92.31 83 ARG B O 1
ATOM 1517 N N . LEU B 1 84 ? -17.438 -5.961 -0.863 1 89.44 84 LEU B N 1
ATOM 1518 C CA . LEU B 1 84 ? -18.469 -5.207 -0.163 1 89.44 84 LEU B CA 1
ATOM 1519 C C . LEU B 1 84 ? -19.328 -4.418 -1.146 1 89.44 84 LEU B C 1
ATOM 1521 O O . LEU B 1 84 ? -20.547 -4.367 -1.007 1 89.44 84 LEU B O 1
ATOM 1525 N N . ALA B 1 85 ? -18.672 -3.795 -2.049 1 90.44 85 ALA B N 1
ATOM 1526 C CA . ALA B 1 85 ? -19.375 -3.021 -3.059 1 90.44 85 ALA B CA 1
ATOM 1527 C C . ALA B 1 85 ? -20.328 -3.906 -3.855 1 90.44 85 ALA B C 1
ATOM 1529 O O . ALA B 1 85 ? -21.469 -3.514 -4.137 1 90.44 85 ALA B O 1
ATOM 1530 N N . ARG B 1 86 ? -19.875 -5.078 -4.195 1 90.88 86 ARG B N 1
ATOM 1531 C CA . ARG B 1 86 ? -20.703 -6.02 -4.938 1 90.88 86 ARG B CA 1
ATOM 1532 C C . ARG B 1 86 ? -21.906 -6.469 -4.109 1 90.88 86 ARG B C 1
ATOM 1534 O O . ARG B 1 86 ? -23.016 -6.621 -4.633 1 90.88 86 ARG B O 1
ATOM 1541 N N . ALA B 1 87 ? -21.594 -6.727 -2.867 1 88 87 ALA B N 1
ATOM 1542 C CA . ALA B 1 87 ? -22.672 -7.121 -1.966 1 88 87 ALA B CA 1
ATOM 1543 C C . ALA B 1 87 ? -23.734 -6.035 -1.881 1 88 87 ALA B C 1
ATOM 1545 O O . ALA B 1 87 ? -24.938 -6.336 -1.854 1 88 87 ALA B O 1
ATOM 1546 N N . VAL B 1 88 ? -23.391 -4.801 -1.849 1 87.38 88 VAL B N 1
ATOM 1547 C CA . VAL B 1 88 ? -24.312 -3.662 -1.801 1 87.38 88 VAL B CA 1
ATOM 1548 C C . VAL B 1 88 ? -25.078 -3.561 -3.117 1 87.38 88 VAL B C 1
ATOM 1550 O O . VAL B 1 88 ? -26.281 -3.334 -3.119 1 87.38 88 VAL B O 1
ATOM 1553 N N . GLU B 1 89 ? -24.312 -3.754 -4.191 1 88.94 89 GLU B N 1
ATOM 1554 C CA . GLU B 1 89 ? -24.922 -3.648 -5.516 1 88.94 89 GLU B CA 1
ATOM 1555 C C . GLU B 1 89 ? -25.984 -4.727 -5.73 1 88.94 89 GLU B C 1
ATOM 1557 O O . GLU B 1 89 ? -26.906 -4.543 -6.523 1 88.94 89 GLU B O 1
ATOM 1562 N N . ALA B 1 90 ? -25.812 -5.789 -5.012 1 87.94 90 ALA B N 1
ATOM 1563 C CA . ALA B 1 90 ? -26.734 -6.91 -5.141 1 87.94 90 ALA B CA 1
ATOM 1564 C C . ALA B 1 90 ? -28.031 -6.645 -4.383 1 87.94 90 ALA B C 1
ATOM 1566 O O . ALA B 1 90 ? -29.031 -7.363 -4.551 1 87.94 90 ALA B O 1
ATOM 1567 N N . GLN B 1 91 ? -28.047 -5.598 -3.582 1 86 91 GLN B N 1
ATOM 1568 C CA . GLN B 1 91 ? -29.234 -5.273 -2.797 1 86 91 GLN B CA 1
ATOM 1569 C C . GLN B 1 91 ? -30.25 -4.492 -3.627 1 86 91 GLN B C 1
ATOM 1571 O O . GLN B 1 91 ? -29.906 -3.924 -4.664 1 86 91 GLN B O 1
ATOM 1576 N N . PRO B 1 92 ? -31.578 -4.449 -3.152 1 85.06 92 PRO B N 1
ATOM 1577 C CA . PRO B 1 92 ? -32.594 -3.643 -3.84 1 85.06 92 PRO B CA 1
ATOM 1578 C C . PRO B 1 92 ? -32.219 -2.158 -3.875 1 85.06 92 PRO B C 1
ATOM 1580 O O . PRO B 1 92 ? -31.484 -1.677 -3.02 1 85.06 92 PRO B O 1
ATOM 1583 N N . ASP B 1 93 ? -32.625 -1.389 -4.973 1 88.12 93 ASP B N 1
ATOM 1584 C CA . ASP B 1 93 ? -32.281 0.007 -5.23 1 88.12 93 ASP B CA 1
ATOM 1585 C C . ASP B 1 93 ? -32.531 0.875 -4.004 1 88.12 93 ASP B C 1
ATOM 1587 O O . ASP B 1 93 ? -31.781 1.809 -3.721 1 88.12 93 ASP B O 1
ATOM 1591 N N . ARG B 1 94 ? -33.656 0.55 -3.246 1 84.19 94 ARG B N 1
ATOM 1592 C CA . ARG B 1 94 ? -34 1.339 -2.062 1 84.19 94 ARG B CA 1
ATOM 1593 C C . ARG B 1 94 ? -32.844 1.297 -1.048 1 84.19 94 ARG B C 1
ATOM 1595 O O . ARG B 1 94 ? -32.5 2.316 -0.443 1 84.19 94 ARG B O 1
ATOM 1602 N N . VAL B 1 95 ? -32.219 0.137 -0.904 1 79.38 95 VAL B N 1
ATOM 1603 C CA . VAL B 1 95 ? -31.141 -0.063 0.058 1 79.38 95 VAL B CA 1
ATOM 1604 C C . VAL B 1 95 ? -29.875 0.622 -0.44 1 79.38 95 VAL B C 1
ATOM 1606 O O . VAL B 1 95 ? -29.188 1.294 0.328 1 79.38 95 VAL B O 1
ATOM 1609 N N . LYS B 1 96 ? -29.531 0.579 -1.717 1 86 96 LYS B N 1
ATOM 1610 C CA . LYS B 1 96 ? -28.375 1.233 -2.32 1 86 96 LYS B CA 1
ATOM 1611 C C . LYS B 1 96 ? -28.422 2.742 -2.105 1 86 96 LYS B C 1
ATOM 1613 O O . LYS B 1 96 ? -27.406 3.361 -1.776 1 86 96 LYS B O 1
ATOM 1618 N N . GLN B 1 97 ? -29.719 3.236 -2.252 1 85.12 97 GLN B N 1
ATOM 1619 C CA . GLN B 1 97 ? -29.891 4.676 -2.104 1 85.12 97 GLN B CA 1
ATOM 1620 C C . GLN B 1 97 ? -29.688 5.109 -0.654 1 85.12 97 GLN B C 1
ATOM 1622 O O . GLN B 1 97 ? -29.109 6.168 -0.394 1 85.12 97 GLN B O 1
ATOM 1627 N N . ALA B 1 98 ? -30.094 4.297 0.295 1 81.5 98 ALA B N 1
ATOM 1628 C CA . ALA B 1 98 ? -29.906 4.605 1.711 1 81.5 98 ALA B CA 1
ATOM 1629 C C . ALA B 1 98 ? -28.438 4.594 2.088 1 81.5 98 ALA B C 1
ATOM 1631 O O . ALA B 1 98 ? -27.984 5.426 2.879 1 81.5 98 ALA B O 1
ATOM 1632 N N . ILE B 1 99 ? -27.719 3.705 1.505 1 80.25 99 ILE B N 1
ATOM 1633 C CA . ILE B 1 99 ? -26.297 3.572 1.779 1 80.25 99 ILE B CA 1
ATOM 1634 C C . ILE B 1 99 ? -25.531 4.742 1.158 1 80.25 99 ILE B C 1
ATOM 1636 O O . ILE B 1 99 ? -24.625 5.301 1.775 1 80.25 99 ILE B O 1
ATOM 1640 N N . LEU B 1 100 ? -25.891 5.086 -0.055 1 80.56 100 LEU B N 1
ATOM 1641 C CA . LEU B 1 100 ? -25.234 6.215 -0.72 1 80.56 100 LEU B CA 1
ATOM 1642 C C . LEU B 1 100 ? -25.438 7.5 0.077 1 80.56 100 LEU B C 1
ATOM 1644 O O . LEU B 1 100 ? -24.531 8.328 0.16 1 80.56 100 LEU B O 1
ATOM 1648 N N . ARG B 1 101 ? -26.625 7.637 0.677 1 81.06 101 ARG B N 1
ATOM 1649 C CA . ARG B 1 101 ? -26.938 8.82 1.475 1 81.06 101 ARG B CA 1
ATOM 1650 C C . ARG B 1 101 ? -26.109 8.844 2.76 1 81.06 101 ARG B C 1
ATOM 1652 O O . ARG B 1 101 ? -25.656 9.898 3.195 1 81.06 101 ARG B O 1
ATOM 1659 N N . ALA B 1 102 ? -25.953 7.641 3.318 1 75.31 102 ALA B N 1
ATOM 1660 C CA . ALA B 1 102 ? -25.188 7.547 4.559 1 75.31 102 ALA B CA 1
ATOM 1661 C C . ALA B 1 102 ? -23.703 7.809 4.309 1 75.31 102 ALA B C 1
ATOM 1663 O O . ALA B 1 102 ? -23 8.336 5.172 1 75.31 102 ALA B O 1
ATOM 1664 N N . ASN B 1 103 ? -23.25 7.379 3.137 1 72.88 103 ASN B N 1
ATOM 1665 C CA . ASN B 1 103 ? -21.844 7.555 2.764 1 72.88 103 ASN B CA 1
ATOM 1666 C C . ASN B 1 103 ? -21.5 9.031 2.555 1 72.88 103 ASN B C 1
ATOM 1668 O O . ASN B 1 103 ? -20.375 9.453 2.83 1 72.88 103 ASN B O 1
ATOM 1672 N N . ASP B 1 104 ? -22.359 9.766 1.876 1 68.38 104 ASP B N 1
ATOM 1673 C CA . ASP B 1 104 ? -22.172 11.195 1.647 1 68.38 104 ASP B CA 1
ATOM 1674 C C . ASP B 1 104 ? -22.062 11.953 2.969 1 68.38 104 ASP B C 1
ATOM 1676 O O . ASP B 1 104 ? -21.406 13 3.035 1 68.38 104 ASP B O 1
ATOM 1680 N N . GLN B 1 105 ? -22.797 11.578 3.959 1 57.34 105 GLN B N 1
ATOM 1681 C CA . GLN B 1 105 ? -22.844 12.328 5.211 1 57.34 105 GLN B CA 1
ATOM 1682 C C . GLN B 1 105 ? -21.562 12.102 6.027 1 57.34 105 GLN B C 1
ATOM 1684 O O . GLN B 1 105 ? -21.297 12.836 6.98 1 57.34 105 GLN B O 1
ATOM 1689 N N . GLY B 1 106 ? -20.781 11.18 5.781 1 51.66 106 GLY B N 1
ATOM 1690 C CA . GLY B 1 106 ? -19.547 11.07 6.551 1 51.66 106 GLY B CA 1
ATOM 1691 C C . GLY B 1 106 ? -18.312 11.461 5.758 1 51.66 106 GLY B C 1
ATOM 1692 O O . GLY B 1 106 ? -18.344 11.5 4.527 1 51.66 106 GLY B O 1
#

Secondary structure (DSSP, 8-state):
-EEHHHHHHHSTT--HHHHHHHHHHTS--PEE-SSSEEE-HHHHHHHHHHHHHHHTT---TTTHHHHHHHHHHHHHHHHHHHHHHHHHHTS-HHHHHHHHHHHHT-/-EEHHHHHHHSTT--HHHHHHHHHTTS--PEE-SSSEEE-HHHHHHHHHHHHHHHTT---TTTHHHHHHHHHHHHHHHHHHHHHHHHHHTS-HHHHHHHHHHHHT-

InterPro domains:
  IPR009061 Putative DNA-binding domain superfamily [SSF46955] (10-98)

pLDDT: mean 92.18, std 7.74, range [51.44, 98.31]